Protein AF-K9SNH8-F1 (afdb_monomer_lite)

Secondary structure (DSSP, 8-state):
--HHHHHHHHHHHHHHHHHHHTTT--SEEEEEEEEEES---HHHHHHHHHHTTTTS----------------------------------------PPPHHHHHHHHHHHTTT--S-EEEEEEEEESS-S--STT--SSEETTTTTT---SEEEEE--SS--HHHHHHHHHHHHHT-SEEEEE-SSSGGGTT--SEEEEEEETTEEEE---SSEEETTTTEEEEEEEEEETTEEEEEEEEE-TTSPBPPPHHHHHHHHHHHHHHHHHHHHHHHHHHHHHHHHHHHHHHHH-S--

pLDDT: mean 76.97, std 25.58, range [25.19, 98.69]

Sequence (294 aa):
MSLPEVKNLIPNLLLAILSELWRDRQDWFFGVNMAIDLLTTQEQIEQSNHNDRDDSASLDETPKSEQLFESQPLSLSDDSTNLEQTKQHGNRNEGDRPDPESGRNLIHSANQNLSTAIIANGLLSLGIPRYRSEQGRSRYVITTEHNQVPQFCLEIVTSADTNAYGQKLVQYAALGVRYYAIYNPHFWQASDRQPLEVYKLEAGKYWQQRGEPFWMPELVLGIGREWGTNYGWSREWLYWYDFRGYRYPTATEIAEKERLQTELARSQVFELQQQVQEITDMLAKYKQRFGDLS

Structure (mmCIF, N/CA/C/O backbone):
data_AF-K9SNH8-F1
#
_entry.id   AF-K9SNH8-F1
#
loop_
_atom_site.group_PDB
_atom_site.id
_atom_site.type_symbol
_atom_site.label_atom_id
_atom_site.label_alt_id
_atom_site.label_comp_id
_atom_site.label_asym_id
_atom_site.label_entity_id
_atom_site.label_seq_id
_atom_site.pdbx_PDB_ins_code
_atom_site.Cartn_x
_atom_site.Cartn_y
_atom_site.Cartn_z
_atom_site.occupancy
_atom_site.B_iso_or_equiv
_atom_site.auth_seq_id
_atom_site.auth_comp_id
_atom_site.auth_asym_id
_atom_site.auth_atom_id
_atom_site.pdbx_PDB_model_num
ATOM 1 N N . MET A 1 1 ? 3.815 23.839 -0.416 1.00 47.03 1 MET A N 1
ATOM 2 C CA . MET A 1 1 ? 4.795 22.893 0.160 1.00 47.03 1 MET A CA 1
ATOM 3 C C . MET A 1 1 ? 5.353 22.043 -0.970 1.00 47.03 1 MET A C 1
ATOM 5 O O . MET A 1 1 ? 4.636 21.832 -1.944 1.00 47.03 1 MET A O 1
ATOM 9 N N . SER A 1 2 ? 6.643 21.705 -0.933 1.00 50.44 2 SER A N 1
ATOM 10 C CA . SER A 1 2 ? 7.365 21.259 -2.129 1.00 50.44 2 SER A CA 1
ATOM 11 C C . SER A 1 2 ? 6.948 19.841 -2.552 1.00 50.44 2 SER A C 1
ATOM 13 O O . SER A 1 2 ? 6.790 18.951 -1.720 1.00 50.44 2 SER A O 1
ATOM 15 N N . LEU A 1 3 ? 6.787 19.619 -3.860 1.00 63.31 3 LEU A N 1
ATOM 16 C CA . LEU A 1 3 ? 6.462 18.308 -4.432 1.00 63.31 3 LEU A CA 1
ATOM 17 C C . LEU A 1 3 ? 7.348 17.126 -3.943 1.00 63.31 3 LEU A C 1
ATOM 19 O O . LEU A 1 3 ? 6.824 16.012 -3.884 1.00 63.31 3 LEU A O 1
ATOM 23 N N . PRO A 1 4 ? 8.626 17.318 -3.542 1.00 72.50 4 PRO A N 1
ATOM 24 C CA . PRO A 1 4 ? 9.453 16.284 -2.911 1.00 72.50 4 PRO A CA 1
ATOM 25 C C . PRO A 1 4 ? 8.860 15.571 -1.689 1.00 72.50 4 PRO A C 1
ATOM 27 O O . PRO A 1 4 ? 9.103 14.379 -1.525 1.00 72.50 4 PRO A O 1
ATOM 30 N N . GLU A 1 5 ? 8.075 16.238 -0.840 1.00 82.62 5 GLU A N 1
ATOM 31 C CA . GLU A 1 5 ? 7.557 15.599 0.382 1.00 82.62 5 GLU A CA 1
ATOM 32 C C . GLU A 1 5 ? 6.511 14.528 0.066 1.00 82.62 5 GLU A C 1
ATOM 34 O O . GLU A 1 5 ? 6.543 13.430 0.618 1.00 82.62 5 GLU A O 1
ATOM 39 N N . VAL A 1 6 ? 5.630 14.804 -0.900 1.00 86.00 6 VAL A N 1
ATOM 40 C CA . VAL A 1 6 ? 4.592 13.863 -1.349 1.00 86.00 6 VAL A CA 1
ATOM 41 C C . VAL A 1 6 ? 5.208 12.561 -1.862 1.00 86.00 6 VAL A C 1
ATOM 43 O O . VAL A 1 6 ? 4.662 11.483 -1.625 1.00 86.00 6 VAL A O 1
ATOM 46 N N . LYS A 1 7 ? 6.374 12.673 -2.508 1.00 88.81 7 LYS A N 1
ATOM 47 C CA . LYS A 1 7 ? 7.172 11.559 -3.025 1.00 88.81 7 LYS A CA 1
ATOM 48 C C . LYS A 1 7 ? 7.591 10.554 -1.951 1.00 88.81 7 LYS A C 1
ATOM 50 O O . LYS A 1 7 ? 7.732 9.376 -2.260 1.00 88.81 7 LYS A O 1
ATOM 55 N N . ASN A 1 8 ? 7.738 11.010 -0.707 1.00 91.25 8 ASN A N 1
ATOM 56 C CA . ASN A 1 8 ? 8.084 10.173 0.439 1.00 91.25 8 ASN A CA 1
ATOM 57 C C . ASN A 1 8 ? 6.858 9.813 1.286 1.00 91.25 8 ASN A C 1
ATOM 59 O O . ASN A 1 8 ? 6.761 8.688 1.765 1.00 91.25 8 ASN A O 1
ATOM 63 N N . LEU A 1 9 ? 5.910 10.733 1.476 1.00 94.81 9 LEU A N 1
ATOM 64 C CA . LEU A 1 9 ? 4.765 10.505 2.363 1.00 94.81 9 LEU A CA 1
ATOM 65 C C . LEU A 1 9 ? 3.805 9.437 1.826 1.00 94.81 9 LEU A C 1
ATOM 67 O O . LEU A 1 9 ? 3.313 8.618 2.595 1.00 94.81 9 LEU A O 1
ATOM 71 N N . ILE A 1 10 ? 3.547 9.411 0.516 1.00 96.00 10 ILE A N 1
ATOM 72 C CA . ILE A 1 10 ? 2.592 8.456 -0.066 1.00 96.00 10 ILE A CA 1
ATOM 73 C C . ILE A 1 10 ? 3.091 7.007 0.003 1.00 96.00 10 ILE A C 1
ATOM 75 O O . ILE A 1 10 ? 2.336 6.162 0.481 1.00 96.00 10 ILE A O 1
ATOM 79 N N . PRO A 1 11 ? 4.326 6.670 -0.417 1.00 97.50 11 PRO A N 1
ATOM 80 C CA . PRO A 1 11 ? 4.788 5.290 -0.327 1.00 97.50 11 PRO A CA 1
ATOM 81 C C . PRO A 1 11 ? 4.901 4.818 1.127 1.00 97.50 11 PRO A C 1
ATOM 83 O O . PRO A 1 11 ? 4.600 3.663 1.409 1.00 97.50 11 PRO A O 1
ATOM 86 N N . ASN A 1 12 ? 5.256 5.711 2.061 1.00 97.75 12 ASN A N 1
ATOM 87 C CA . ASN A 1 12 ? 5.265 5.391 3.490 1.00 97.75 12 ASN A CA 1
ATOM 88 C C . ASN A 1 12 ? 3.856 5.149 4.052 1.00 97.75 12 ASN A C 1
ATOM 90 O O . ASN A 1 12 ? 3.682 4.238 4.857 1.00 97.75 12 ASN A O 1
ATOM 94 N N . LEU A 1 13 ? 2.844 5.897 3.602 1.00 98.12 13 LEU A N 1
ATOM 95 C CA . LEU A 1 13 ? 1.449 5.627 3.958 1.00 98.12 13 LEU A CA 1
ATOM 96 C C . LEU A 1 13 ? 1.013 4.239 3.469 1.00 98.12 13 LEU A C 1
ATOM 98 O O . LEU A 1 13 ? 0.449 3.460 4.234 1.00 98.12 13 LEU A O 1
ATOM 102 N N . LEU A 1 14 ? 1.318 3.908 2.211 1.00 98.69 14 LEU A N 1
ATOM 103 C CA . LEU A 1 14 ? 1.013 2.598 1.634 1.00 98.69 14 LEU A CA 1
ATOM 104 C C . LEU A 1 14 ? 1.727 1.463 2.383 1.00 9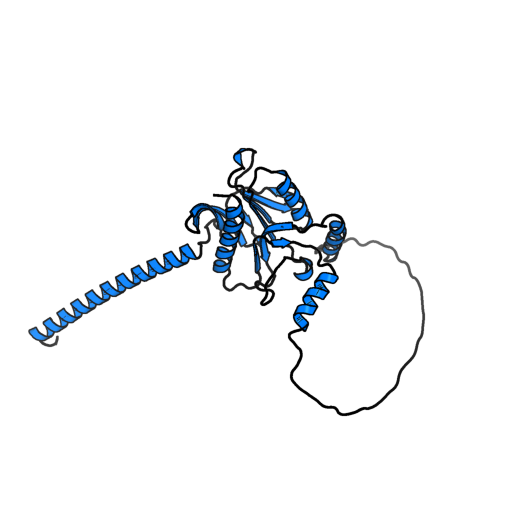8.69 14 LEU A C 1
ATOM 106 O O . LEU A 1 14 ? 1.101 0.441 2.663 1.00 98.69 14 LEU A O 1
ATOM 110 N N . LEU A 1 15 ? 3.001 1.645 2.748 1.00 98.50 15 LEU A N 1
ATOM 111 C CA . LEU A 1 15 ? 3.755 0.704 3.583 1.00 98.50 15 LEU A CA 1
ATOM 112 C C . LEU A 1 15 ? 3.115 0.527 4.968 1.00 98.50 15 LEU A C 1
ATOM 114 O O . LEU A 1 15 ? 3.018 -0.601 5.454 1.00 98.50 15 LEU A O 1
ATOM 118 N N . ALA A 1 16 ? 2.681 1.615 5.605 1.00 98.25 16 ALA A N 1
ATOM 119 C CA . ALA A 1 16 ? 2.046 1.566 6.919 1.00 98.25 16 ALA A CA 1
ATOM 120 C C . ALA A 1 16 ? 0.726 0.781 6.873 1.00 98.25 16 ALA A C 1
ATOM 122 O O . ALA A 1 16 ? 0.504 -0.089 7.710 1.00 98.25 16 ALA A O 1
ATOM 123 N N . ILE A 1 17 ? -0.107 1.012 5.852 1.00 98.56 17 ILE A N 1
ATOM 124 C CA . ILE A 1 17 ? -1.358 0.264 5.655 1.00 98.56 17 ILE A CA 1
ATOM 125 C C . ILE A 1 17 ? -1.076 -1.232 5.454 1.00 98.56 17 ILE A C 1
ATOM 127 O O . ILE A 1 17 ? -1.733 -2.059 6.082 1.00 98.56 17 ILE A O 1
ATOM 131 N N . LEU A 1 18 ? -0.083 -1.602 4.633 1.00 98.44 18 LEU A N 1
ATOM 132 C CA . LEU A 1 18 ? 0.298 -3.015 4.476 1.00 98.44 18 LEU A CA 1
ATOM 133 C C . LEU A 1 18 ? 0.849 -3.609 5.768 1.00 98.44 18 LEU A C 1
ATOM 135 O O . LEU A 1 18 ? 0.571 -4.761 6.071 1.00 98.44 18 LEU A O 1
ATOM 139 N N . SER A 1 19 ? 1.606 -2.837 6.546 1.00 97.69 19 SER A N 1
ATOM 140 C CA . SER A 1 19 ? 2.163 -3.309 7.816 1.00 97.69 19 SER A CA 1
ATOM 141 C C . SER A 1 19 ? 1.079 -3.657 8.834 1.00 97.69 19 SER A C 1
ATOM 143 O O . SER A 1 19 ? 1.283 -4.583 9.617 1.00 97.69 19 SER A O 1
ATOM 145 N N . GLU A 1 20 ? -0.064 -2.966 8.790 1.00 97.06 20 GLU A N 1
ATOM 146 C CA . GLU A 1 20 ? -1.250 -3.309 9.578 1.00 97.06 20 GLU A CA 1
ATOM 147 C C . GLU A 1 20 ? -2.031 -4.479 8.973 1.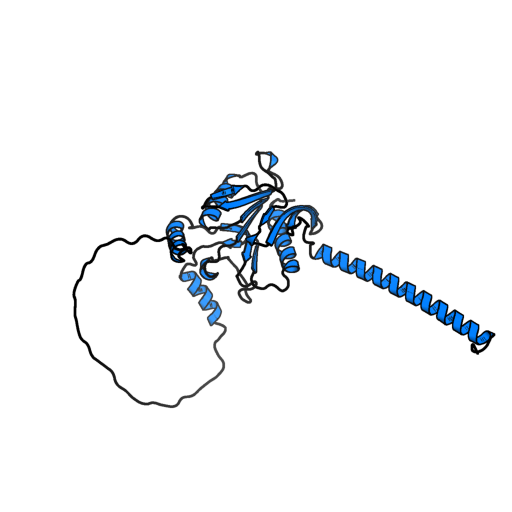00 97.06 20 GLU A C 1
ATOM 149 O O . GLU A 1 20 ? -2.340 -5.444 9.670 1.00 97.06 20 GLU A O 1
ATOM 154 N N . LEU A 1 21 ? -2.316 -4.432 7.668 1.00 97.31 21 LEU A N 1
ATOM 155 C CA . LEU A 1 21 ? -3.090 -5.463 6.969 1.00 97.31 21 LEU A CA 1
ATOM 156 C C . LEU A 1 21 ? -2.411 -6.841 7.009 1.00 97.31 21 LEU A C 1
ATOM 158 O O . LEU A 1 21 ? -3.068 -7.872 7.129 1.00 97.31 21 LEU A O 1
ATOM 162 N N . TRP A 1 22 ? -1.089 -6.857 6.884 1.00 97.44 22 TRP A N 1
ATOM 163 C CA . TRP A 1 22 ? -0.243 -8.043 6.791 1.00 97.44 22 TRP A CA 1
ATOM 164 C C . TRP A 1 22 ? 0.691 -8.159 7.996 1.00 97.44 22 TRP A C 1
ATOM 166 O O . TRP A 1 22 ? 1.834 -8.606 7.867 1.00 97.44 22 TRP A O 1
ATOM 176 N N . ARG A 1 23 ? 0.203 -7.765 9.179 1.00 95.81 23 ARG A N 1
ATOM 177 C CA . ARG A 1 23 ? 0.964 -7.764 10.435 1.00 95.81 23 ARG A CA 1
ATOM 178 C C . ARG A 1 23 ? 1.677 -9.093 10.697 1.00 95.81 23 ARG A C 1
ATOM 180 O O . ARG A 1 23 ? 2.875 -9.087 10.974 1.00 95.81 23 ARG A O 1
ATOM 187 N N . ASP A 1 24 ? 0.963 -10.202 10.513 1.00 96.81 24 ASP A N 1
ATOM 188 C CA . ASP A 1 24 ? 1.457 -11.559 10.790 1.00 96.81 24 ASP A CA 1
ATOM 189 C C . ASP A 1 24 ? 2.150 -12.217 9.584 1.00 96.81 24 ASP A C 1
ATOM 191 O O . ASP A 1 24 ? 2.744 -13.290 9.697 1.00 96.81 24 ASP A O 1
ATOM 195 N N . ARG A 1 25 ? 2.104 -11.575 8.413 1.00 97.19 25 ARG A N 1
ATOM 196 C CA . ARG A 1 25 ? 2.674 -12.098 7.172 1.00 97.19 25 ARG A CA 1
ATOM 197 C C . ARG A 1 25 ? 4.163 -11.752 7.082 1.00 97.19 25 ARG A C 1
ATOM 199 O O . ARG A 1 25 ? 4.546 -10.596 7.277 1.00 97.19 25 ARG A O 1
ATOM 206 N N . GLN A 1 26 ? 4.992 -12.735 6.727 1.00 96.62 26 GLN A N 1
ATOM 207 C CA . GLN A 1 26 ? 6.456 -12.586 6.639 1.00 96.62 26 GLN A CA 1
ATOM 208 C C . GLN A 1 26 ? 7.025 -12.777 5.225 1.00 96.62 26 GLN A C 1
ATOM 210 O O . GLN A 1 26 ? 8.215 -12.564 5.021 1.00 96.62 26 GLN A O 1
ATOM 215 N N . ASP A 1 27 ? 6.201 -13.148 4.247 1.00 97.12 27 ASP A N 1
ATOM 216 C CA . ASP A 1 27 ? 6.577 -13.416 2.852 1.00 97.12 27 ASP A CA 1
ATOM 217 C C . ASP A 1 27 ? 6.265 -12.229 1.919 1.00 97.12 27 ASP A C 1
ATOM 219 O O . ASP A 1 27 ? 5.724 -12.392 0.824 1.00 97.12 27 ASP A O 1
ATOM 223 N N . TRP A 1 28 ? 6.559 -11.005 2.352 1.00 97.88 28 TRP A N 1
ATOM 224 C CA . TRP A 1 28 ? 6.390 -9.811 1.526 1.00 97.88 28 TRP A CA 1
ATOM 225 C C . TRP A 1 28 ? 7.370 -8.714 1.918 1.00 97.88 28 TRP A C 1
ATOM 227 O O . TRP A 1 28 ? 7.723 -8.580 3.081 1.00 97.88 28 TRP A O 1
ATOM 237 N N . PHE A 1 29 ? 7.739 -7.861 0.971 1.00 98.06 29 PHE A N 1
ATOM 238 C CA . PHE A 1 29 ? 8.573 -6.692 1.211 1.00 98.06 29 PHE A CA 1
ATOM 239 C C . PHE A 1 29 ? 8.040 -5.489 0.441 1.00 98.06 29 PHE A C 1
ATOM 241 O O . PHE A 1 29 ? 7.732 -5.600 -0.746 1.00 98.06 29 PHE A O 1
ATOM 248 N N . PHE A 1 30 ? 7.985 -4.329 1.098 1.00 98.38 30 PHE A N 1
ATOM 249 C CA . PHE A 1 30 ? 7.680 -3.063 0.444 1.00 98.38 30 PHE A CA 1
ATOM 250 C C . PHE A 1 30 ? 8.827 -2.069 0.643 1.00 98.38 30 PHE A C 1
ATOM 252 O O . PHE A 1 30 ? 9.130 -1.676 1.769 1.00 98.38 30 PHE A O 1
ATOM 259 N N . GLY A 1 31 ? 9.470 -1.673 -0.454 1.00 97.25 31 GLY A N 1
ATOM 260 C CA . GLY A 1 31 ? 10.575 -0.715 -0.456 1.00 97.25 31 GLY A CA 1
ATOM 261 C C . GLY A 1 31 ? 10.089 0.698 -0.768 1.00 97.25 31 GLY A C 1
ATOM 262 O O . GLY A 1 31 ? 9.269 0.887 -1.664 1.00 97.25 31 GLY A O 1
ATOM 263 N N . VAL A 1 32 ? 10.618 1.694 -0.057 1.00 96.88 32 VAL A N 1
ATOM 264 C CA . VAL A 1 32 ? 10.340 3.122 -0.285 1.00 96.88 32 VAL A CA 1
ATOM 265 C C . VAL A 1 32 ? 11.612 3.808 -0.765 1.00 96.88 32 VAL A C 1
ATOM 267 O O . VAL A 1 32 ? 12.655 3.656 -0.136 1.00 96.88 32 VAL A O 1
ATOM 270 N N . ASN A 1 33 ? 11.523 4.571 -1.860 1.00 94.12 33 ASN A N 1
ATOM 271 C CA . ASN A 1 33 ? 12.664 5.258 -2.482 1.00 94.12 33 ASN A CA 1
ATOM 272 C C . ASN A 1 33 ? 13.883 4.330 -2.675 1.00 94.12 33 ASN A C 1
ATOM 274 O O . ASN A 1 33 ? 14.999 4.640 -2.258 1.00 94.12 33 ASN A O 1
ATOM 278 N N . MET A 1 34 ? 13.645 3.157 -3.262 1.00 94.12 34 MET A N 1
ATOM 279 C CA . MET A 1 34 ? 14.612 2.062 -3.298 1.00 94.12 34 MET A CA 1
ATOM 280 C C . MET A 1 34 ? 15.115 1.803 -4.713 1.00 94.12 34 MET A C 1
ATOM 282 O O . MET A 1 34 ? 14.338 1.768 -5.667 1.00 94.12 34 MET A O 1
ATOM 286 N N . ALA A 1 35 ? 16.426 1.604 -4.831 1.00 93.44 35 ALA A N 1
ATOM 287 C CA . ALA A 1 35 ? 17.062 1.190 -6.070 1.00 93.44 35 ALA A CA 1
ATOM 288 C C . ALA A 1 35 ? 16.785 -0.291 -6.368 1.00 93.44 35 ALA A C 1
ATOM 290 O O . ALA A 1 35 ? 16.904 -1.129 -5.474 1.00 93.44 35 ALA A O 1
ATOM 291 N N . ILE A 1 36 ? 16.446 -0.589 -7.621 1.00 93.44 36 ILE A N 1
ATOM 292 C CA . ILE A 1 36 ? 16.284 -1.933 -8.174 1.00 93.44 36 ILE A CA 1
ATOM 293 C C . ILE A 1 36 ? 17.447 -2.195 -9.130 1.00 93.44 36 ILE A C 1
ATOM 295 O O . ILE A 1 36 ? 17.634 -1.445 -10.092 1.00 93.44 36 ILE A O 1
ATOM 299 N N . ASP A 1 37 ? 18.193 -3.267 -8.867 1.00 90.31 37 ASP A N 1
ATOM 300 C CA . ASP A 1 37 ? 19.368 -3.681 -9.637 1.00 90.31 37 ASP A CA 1
ATOM 301 C C . ASP A 1 37 ? 19.237 -5.132 -10.121 1.00 90.31 37 ASP A C 1
ATOM 303 O O . ASP A 1 37 ? 18.681 -5.990 -9.431 1.00 90.31 37 ASP A O 1
ATOM 307 N N . LEU A 1 38 ? 19.790 -5.417 -11.304 1.00 75.88 38 LEU A N 1
ATOM 308 C CA . LEU A 1 38 ? 19.891 -6.778 -11.851 1.00 75.88 38 LEU A CA 1
ATOM 309 C C . LEU A 1 38 ? 21.148 -7.520 -11.388 1.00 75.88 38 LEU A C 1
ATOM 311 O O . LEU A 1 38 ? 21.146 -8.745 -11.348 1.00 75.88 38 LEU A O 1
ATOM 315 N N . LEU A 1 39 ? 22.221 -6.802 -11.055 1.00 65.88 39 LEU A N 1
ATOM 316 C CA . LEU A 1 39 ? 23.511 -7.382 -10.698 1.00 65.88 39 LEU A CA 1
ATOM 317 C C . LEU A 1 39 ? 24.089 -6.656 -9.487 1.00 65.88 39 LEU A C 1
ATOM 319 O O . LEU A 1 39 ? 24.122 -5.429 -9.450 1.00 65.88 39 LEU A O 1
ATOM 323 N N . THR A 1 40 ? 24.613 -7.420 -8.538 1.00 51.75 40 THR A N 1
ATOM 324 C CA . THR A 1 40 ? 25.729 -6.976 -7.706 1.00 51.75 40 THR A CA 1
ATOM 325 C C . THR A 1 40 ? 27.010 -7.275 -8.477 1.00 51.75 40 THR A C 1
ATOM 327 O O . THR A 1 40 ? 27.211 -8.405 -8.928 1.00 51.75 40 THR A O 1
ATOM 330 N N . THR A 1 41 ? 27.892 -6.292 -8.649 1.00 53.19 41 THR A N 1
ATOM 331 C CA . THR A 1 41 ? 29.257 -6.577 -9.112 1.00 53.19 41 THR A CA 1
ATOM 332 C C . THR A 1 41 ? 29.901 -7.548 -8.116 1.00 53.19 41 THR A C 1
ATOM 334 O O . THR A 1 41 ? 29.655 -7.434 -6.915 1.00 53.19 41 THR A O 1
ATOM 337 N N . GLN A 1 42 ? 30.723 -8.495 -8.577 1.00 48.72 42 GLN A N 1
ATOM 338 C CA . GLN A 1 42 ? 31.407 -9.463 -7.702 1.00 48.72 42 GLN A CA 1
ATOM 339 C C . GLN A 1 42 ? 32.156 -8.770 -6.540 1.00 48.72 42 GLN A C 1
ATOM 341 O O . GLN A 1 42 ? 32.097 -9.233 -5.405 1.00 48.72 42 GLN A O 1
ATOM 346 N N . GLU A 1 43 ? 32.716 -7.582 -6.792 1.00 49.66 43 GLU A N 1
ATOM 347 C CA . GLU A 1 43 ? 33.362 -6.713 -5.794 1.00 49.66 43 GLU A CA 1
ATOM 348 C C . GLU A 1 43 ? 32.425 -6.256 -4.655 1.00 49.66 43 GLU A C 1
ATOM 350 O O . GLU A 1 43 ? 32.858 -6.094 -3.517 1.00 49.66 43 GLU A O 1
ATOM 355 N N . GLN A 1 44 ? 31.128 -6.072 -4.922 1.00 51.97 44 GLN A N 1
ATOM 356 C CA . GLN A 1 44 ? 30.143 -5.658 -3.911 1.00 51.97 44 GLN A CA 1
ATOM 357 C C . GLN A 1 44 ? 29.673 -6.831 -3.041 1.00 51.97 44 GLN A C 1
ATOM 359 O O . GLN A 1 44 ? 29.323 -6.634 -1.879 1.00 51.97 44 GLN A O 1
ATOM 364 N N . ILE A 1 45 ? 29.694 -8.053 -3.585 1.00 52.59 45 ILE A N 1
ATOM 365 C CA . ILE A 1 45 ? 29.415 -9.288 -2.835 1.00 52.59 45 ILE A CA 1
ATOM 366 C C . ILE A 1 45 ? 30.568 -9.577 -1.864 1.00 52.59 45 ILE A C 1
ATOM 368 O O . ILE A 1 45 ? 30.337 -9.965 -0.721 1.00 52.59 45 ILE A O 1
ATOM 372 N N . GLU A 1 46 ? 31.813 -9.349 -2.286 1.00 46.19 46 GLU A N 1
ATOM 373 C CA . GLU A 1 46 ? 32.996 -9.530 -1.436 1.00 46.19 46 GLU A CA 1
ATOM 374 C C . GLU A 1 46 ? 33.070 -8.490 -0.308 1.00 46.19 46 GLU A C 1
ATOM 376 O O . GLU A 1 46 ? 33.390 -8.848 0.824 1.00 46.19 46 GLU A O 1
ATOM 381 N N . GLN A 1 47 ? 32.678 -7.237 -0.565 1.00 48.50 47 GLN A N 1
ATOM 382 C CA . GLN A 1 47 ? 32.618 -6.191 0.465 1.00 48.50 47 GLN A CA 1
ATOM 383 C C . GLN A 1 47 ? 31.486 -6.401 1.483 1.00 48.50 47 GLN A C 1
ATOM 385 O O . GLN A 1 47 ? 31.680 -6.108 2.661 1.00 48.50 47 GLN A O 1
ATOM 390 N N . SER A 1 48 ? 30.326 -6.943 1.079 1.00 48.50 48 SER A N 1
ATOM 391 C CA . SER A 1 48 ? 29.265 -7.264 2.049 1.00 48.50 48 SER A CA 1
ATOM 392 C C . SER A 1 48 ? 29.626 -8.480 2.906 1.00 48.50 48 SER A C 1
ATOM 394 O O . SER A 1 48 ? 29.373 -8.472 4.102 1.00 48.50 48 SER A O 1
ATOM 396 N N . ASN A 1 49 ? 30.277 -9.493 2.324 1.00 48.41 49 ASN A N 1
ATOM 397 C CA . ASN A 1 49 ? 30.708 -10.689 3.053 1.00 48.41 49 ASN A CA 1
ATOM 398 C C . ASN A 1 49 ? 31.924 -10.454 3.970 1.00 48.41 49 ASN A C 1
ATOM 400 O O . ASN A 1 49 ? 32.191 -11.289 4.834 1.00 48.41 49 ASN A O 1
ATOM 404 N N . HIS A 1 50 ? 32.690 -9.373 3.777 1.00 44.66 50 HIS A N 1
ATOM 405 C CA . HIS A 1 50 ? 33.796 -9.013 4.670 1.00 44.66 50 HIS A CA 1
ATOM 406 C C . HIS A 1 50 ? 33.287 -8.344 5.956 1.00 44.66 50 HIS A C 1
ATOM 408 O O . HIS A 1 50 ? 33.731 -8.712 7.038 1.00 44.66 50 HIS A O 1
ATOM 414 N N . ASN A 1 51 ? 32.273 -7.476 5.853 1.00 46.81 51 ASN A N 1
ATOM 415 C CA . ASN A 1 51 ? 31.651 -6.833 7.017 1.00 46.81 51 ASN A CA 1
ATOM 416 C C . ASN A 1 51 ? 30.912 -7.816 7.942 1.00 46.81 51 ASN A C 1
ATOM 418 O O . ASN A 1 51 ? 30.809 -7.552 9.131 1.00 46.81 51 ASN A O 1
ATOM 422 N N . ASP A 1 52 ? 30.442 -8.955 7.422 1.00 44.59 52 ASP A N 1
ATOM 423 C CA . ASP A 1 52 ? 29.793 -10.006 8.224 1.00 44.59 52 ASP A CA 1
ATOM 424 C C . ASP A 1 52 ? 30.797 -10.987 8.874 1.00 44.59 52 ASP A C 1
ATOM 426 O O . ASP A 1 52 ? 30.402 -11.837 9.671 1.00 44.59 52 ASP A O 1
ATOM 430 N N . ARG A 1 53 ? 32.094 -10.917 8.528 1.00 43.53 53 ARG A N 1
ATOM 431 C CA . ARG A 1 53 ? 33.136 -11.827 9.048 1.00 43.53 53 ARG A CA 1
ATOM 432 C C . ARG A 1 53 ? 33.992 -11.232 10.164 1.00 43.53 53 ARG A C 1
ATOM 434 O O . ARG A 1 53 ? 34.601 -12.006 10.901 1.00 43.53 53 ARG A O 1
ATOM 441 N N . ASP A 1 54 ? 34.017 -9.911 10.313 1.00 39.59 54 ASP A N 1
ATOM 442 C CA . ASP A 1 54 ? 34.856 -9.246 11.319 1.00 39.59 54 ASP A CA 1
ATOM 443 C C . ASP A 1 54 ? 34.256 -9.251 12.741 1.00 39.59 54 ASP A C 1
ATOM 445 O O . ASP A 1 54 ? 34.983 -9.006 13.700 1.00 39.59 54 ASP A O 1
ATOM 449 N N . ASP A 1 55 ? 32.987 -9.646 12.913 1.00 43.69 55 ASP A N 1
ATOM 450 C CA . ASP A 1 55 ? 32.341 -9.750 14.236 1.00 43.69 55 ASP A CA 1
ATOM 451 C C . ASP A 1 55 ? 32.385 -11.168 14.851 1.00 43.69 55 ASP A C 1
ATOM 453 O O . ASP A 1 55 ? 31.879 -11.389 15.954 1.00 43.69 55 ASP A O 1
ATOM 457 N N . SER A 1 56 ? 33.012 -12.152 14.187 1.00 43.94 56 SER A N 1
ATOM 458 C CA . SER A 1 56 ? 33.049 -13.549 14.660 1.00 43.94 56 SER A CA 1
ATOM 459 C C . SER A 1 56 ? 34.454 -14.161 14.771 1.00 43.94 56 SER A C 1
ATOM 461 O O . SER A 1 56 ? 34.681 -15.300 14.356 1.00 43.94 56 SER A O 1
ATOM 463 N N . ALA A 1 57 ? 35.399 -13.436 15.365 1.00 34.25 57 ALA A N 1
ATOM 464 C CA . ALA A 1 57 ? 36.634 -13.986 15.935 1.00 34.25 57 ALA A CA 1
ATOM 465 C C . ALA A 1 57 ? 37.036 -13.105 17.137 1.00 34.25 57 ALA A C 1
ATOM 467 O O . ALA A 1 57 ? 37.103 -11.895 17.002 1.00 34.25 57 ALA A O 1
ATOM 468 N N . SER A 1 58 ? 37.319 -13.568 18.352 1.00 34.25 58 SER A N 1
ATOM 469 C CA . SER A 1 58 ? 37.591 -14.904 18.874 1.00 34.25 58 SER A CA 1
ATOM 470 C C . SER A 1 58 ? 37.685 -14.815 20.408 1.00 34.25 58 SER A C 1
ATOM 472 O O . SER A 1 58 ? 38.408 -13.961 20.919 1.00 34.25 58 SER A O 1
ATOM 474 N N . LEU A 1 59 ? 37.050 -15.741 21.125 1.00 30.59 59 LEU A N 1
ATOM 475 C CA . LEU A 1 59 ? 37.497 -16.259 22.423 1.00 30.59 59 LEU A CA 1
ATOM 476 C C . LEU A 1 59 ? 37.292 -17.776 22.345 1.00 30.59 59 LEU A C 1
ATOM 478 O O . LEU A 1 59 ? 36.151 -18.226 22.311 1.00 30.59 59 LEU A O 1
ATOM 482 N N . ASP A 1 60 ? 38.364 -18.547 22.171 1.00 29.81 60 ASP A N 1
ATOM 483 C CA . ASP A 1 60 ? 38.906 -19.434 23.214 1.00 29.81 60 ASP A CA 1
ATOM 484 C C . ASP A 1 60 ? 39.906 -20.456 22.629 1.00 29.81 60 ASP A C 1
ATOM 486 O O . ASP A 1 60 ? 39.806 -20.901 21.482 1.00 29.81 60 ASP A O 1
ATOM 490 N N . GLU A 1 61 ? 40.914 -20.781 23.432 1.00 32.84 61 GLU A N 1
ATOM 491 C CA . GLU A 1 61 ? 42.138 -21.501 23.088 1.00 32.84 61 GLU A CA 1
ATOM 492 C C . GLU A 1 61 ? 42.046 -23.035 23.283 1.00 32.84 61 GLU A C 1
ATOM 494 O O . GLU A 1 61 ? 41.838 -23.509 24.390 1.00 32.84 61 GLU A O 1
ATOM 499 N N . THR A 1 62 ? 42.458 -23.799 22.250 1.00 25.41 62 THR A N 1
ATOM 500 C CA . THR A 1 62 ? 43.322 -25.026 22.297 1.00 25.41 62 THR A CA 1
ATOM 501 C C . THR A 1 62 ? 42.844 -26.343 22.982 1.00 25.41 62 THR A C 1
ATOM 503 O O . THR A 1 62 ? 41.881 -26.329 23.736 1.00 25.41 62 THR A O 1
ATOM 506 N N . PRO A 1 63 ? 43.549 -27.509 22.845 1.00 39.97 63 PRO A N 1
ATOM 507 C CA . PRO A 1 63 ? 44.445 -28.016 21.777 1.00 39.97 63 PRO A CA 1
ATOM 508 C C . PRO A 1 63 ? 44.224 -29.499 21.321 1.00 39.97 63 PRO A C 1
ATOM 510 O O . PRO A 1 63 ? 43.690 -30.339 22.033 1.00 39.97 63 PRO A O 1
ATOM 513 N N . LYS A 1 64 ? 44.779 -29.796 20.128 1.00 29.02 64 LYS A N 1
ATOM 514 C CA . LYS A 1 64 ? 45.448 -31.020 19.591 1.00 29.02 64 LYS A CA 1
ATOM 515 C C . LYS A 1 64 ? 45.187 -32.431 20.176 1.00 29.02 64 LYS A C 1
ATOM 517 O O . LYS A 1 64 ? 45.514 -32.709 21.322 1.00 29.02 64 LYS A O 1
ATOM 522 N N . SER A 1 65 ? 44.927 -33.386 19.269 1.00 29.48 65 SER A N 1
ATOM 523 C CA . SER A 1 65 ? 45.592 -34.710 19.234 1.00 29.48 65 SER A CA 1
ATOM 524 C C . SER A 1 65 ? 45.589 -35.324 17.815 1.00 29.48 65 SER A C 1
ATOM 526 O O . SER A 1 65 ? 44.916 -34.830 16.915 1.00 29.48 65 SER A O 1
ATOM 528 N N . GLU A 1 66 ? 46.467 -36.306 17.621 1.00 31.27 66 GLU A N 1
ATOM 529 C CA . GLU A 1 66 ? 47.216 -36.692 16.416 1.00 31.27 66 GLU A CA 1
ATOM 530 C C . GLU A 1 66 ? 46.586 -37.746 15.474 1.00 31.27 66 GLU A C 1
ATOM 532 O O . GLU A 1 66 ? 45.875 -38.638 15.913 1.00 31.27 66 GLU A O 1
ATOM 537 N N . GLN A 1 67 ? 46.981 -37.634 14.191 1.00 29.30 67 GLN A N 1
ATOM 538 C CA . GLN A 1 67 ? 47.426 -38.652 13.206 1.00 29.30 67 GLN A CA 1
ATOM 539 C C . GLN A 1 67 ? 46.678 -39.998 13.014 1.00 29.30 67 GLN A C 1
ATOM 541 O O . GLN A 1 67 ? 46.507 -40.757 13.955 1.00 29.30 67 GLN A O 1
ATOM 546 N N . LEU A 1 68 ? 46.442 -40.395 11.745 1.00 25.50 68 LEU A N 1
ATOM 547 C CA . LEU A 1 68 ? 47.208 -41.452 11.031 1.00 25.50 68 LEU A CA 1
ATOM 548 C C . LEU A 1 68 ? 46.643 -41.766 9.604 1.00 25.50 68 LEU A C 1
ATOM 550 O O . LEU A 1 68 ? 45.450 -41.981 9.436 1.00 25.50 68 LEU A O 1
ATOM 554 N N . PHE A 1 69 ? 47.575 -41.878 8.640 1.00 27.44 69 PHE A N 1
ATOM 555 C CA . PHE A 1 69 ? 47.641 -42.701 7.401 1.00 27.44 69 PHE A CA 1
ATOM 556 C C . PHE A 1 69 ? 46.829 -42.416 6.106 1.00 27.44 69 PHE A C 1
ATOM 558 O O . PHE A 1 69 ? 45.667 -42.772 5.964 1.00 27.44 69 PHE A O 1
ATOM 565 N N . GLU A 1 70 ? 47.550 -41.832 5.132 1.00 25.19 70 GLU A N 1
ATOM 566 C CA . GLU A 1 70 ? 48.143 -42.453 3.914 1.00 25.19 70 GLU A CA 1
ATOM 567 C C . GLU A 1 70 ? 47.303 -43.022 2.729 1.00 25.19 70 GLU A C 1
ATOM 569 O O . GLU A 1 70 ? 46.458 -43.900 2.866 1.00 25.19 70 GLU A O 1
ATOM 574 N N . SER A 1 71 ? 47.754 -42.618 1.521 1.00 27.91 71 SER A N 1
ATOM 575 C CA . SER A 1 71 ? 47.806 -43.314 0.202 1.00 27.91 71 SER A CA 1
ATOM 576 C C . SER A 1 71 ? 46.592 -43.395 -0.767 1.00 27.91 71 SER A C 1
ATOM 578 O O . SER A 1 71 ? 45.772 -44.300 -0.719 1.00 27.91 71 SER A O 1
ATOM 580 N N . GLN A 1 72 ? 46.549 -42.429 -1.705 1.00 26.66 72 GLN A N 1
ATOM 581 C CA . GLN A 1 72 ? 46.606 -42.499 -3.200 1.00 26.66 72 GLN A CA 1
ATOM 582 C C . GLN A 1 72 ? 46.650 -43.883 -3.955 1.00 26.66 72 GLN A C 1
ATOM 584 O O . GLN A 1 72 ? 47.098 -44.855 -3.362 1.00 26.66 72 GLN A O 1
ATOM 589 N N . PRO A 1 73 ? 46.488 -43.966 -5.315 1.00 49.41 73 PRO A N 1
ATOM 590 C CA . PRO A 1 73 ? 45.330 -43.676 -6.199 1.00 49.41 73 PRO A CA 1
ATOM 591 C C . PRO A 1 73 ? 45.211 -44.708 -7.393 1.00 49.41 73 PRO A C 1
ATOM 593 O O . PRO A 1 73 ? 45.787 -45.786 -7.330 1.00 49.41 73 PRO A O 1
ATOM 596 N N . LEU A 1 74 ? 44.564 -44.316 -8.517 1.00 25.19 74 LEU A N 1
ATOM 597 C CA . LEU A 1 74 ? 44.651 -44.843 -9.916 1.00 25.19 74 LEU A CA 1
ATOM 598 C C . LEU A 1 74 ? 43.847 -46.107 -10.319 1.00 25.19 74 LEU A C 1
ATOM 600 O O . LEU A 1 74 ? 44.150 -47.215 -9.900 1.00 25.19 74 LEU A O 1
ATOM 604 N N . SER A 1 75 ? 42.955 -46.008 -11.320 1.00 26.23 75 SER A N 1
ATOM 605 C CA . SER A 1 75 ? 43.276 -46.133 -12.766 1.00 26.23 75 SER A CA 1
ATOM 606 C C . SER A 1 75 ? 42.028 -46.324 -13.666 1.00 26.23 75 SER A C 1
ATOM 608 O O . SER A 1 75 ? 41.178 -47.161 -13.401 1.00 26.23 75 SER A O 1
ATOM 610 N N . LEU A 1 76 ? 41.941 -45.449 -14.680 1.00 25.44 76 LEU A N 1
ATOM 611 C CA . LEU A 1 76 ? 41.828 -45.663 -16.141 1.00 25.44 76 LEU A CA 1
ATOM 612 C C . LEU A 1 76 ? 40.912 -46.720 -16.801 1.00 25.44 76 LEU A C 1
ATOM 614 O O . LEU A 1 76 ? 40.811 -47.862 -16.369 1.00 25.44 76 LEU A O 1
ATOM 618 N N . SER A 1 77 ? 40.499 -46.306 -18.017 1.00 26.92 77 SER A N 1
ATOM 619 C CA . SER A 1 77 ? 40.185 -47.071 -19.246 1.00 26.92 77 SER A CA 1
ATOM 620 C C . SER A 1 77 ? 38.870 -47.872 -19.263 1.00 26.92 77 SER A C 1
ATOM 622 O O . SER A 1 77 ? 38.512 -48.486 -18.271 1.00 26.92 77 SER A O 1
ATOM 624 N N . ASP A 1 78 ? 38.076 -47.939 -20.336 1.00 30.20 78 ASP A N 1
ATOM 625 C CA . ASP A 1 78 ? 38.284 -47.560 -21.740 1.00 30.20 78 ASP A CA 1
ATOM 626 C C . ASP A 1 78 ? 36.945 -47.390 -22.487 1.00 30.20 78 ASP A C 1
ATOM 628 O O . ASP A 1 78 ? 35.920 -47.944 -22.090 1.00 30.20 78 ASP A O 1
ATOM 632 N N . ASP A 1 79 ? 37.012 -46.616 -23.575 1.00 26.38 79 ASP A N 1
ATOM 633 C CA . ASP A 1 79 ? 36.359 -46.785 -24.882 1.00 26.38 79 ASP A CA 1
ATOM 634 C C . ASP A 1 79 ? 35.154 -47.733 -25.020 1.00 26.38 79 ASP A C 1
ATOM 636 O O . ASP A 1 79 ? 35.244 -48.943 -24.827 1.00 26.38 79 ASP A O 1
ATOM 640 N N . SER A 1 80 ? 34.077 -47.241 -25.642 1.00 29.02 80 SER A N 1
ATOM 641 C CA . SER A 1 80 ? 33.912 -47.445 -27.093 1.00 29.02 80 SER A CA 1
ATOM 642 C C . SER A 1 80 ? 32.661 -46.767 -27.665 1.00 29.02 80 SER A C 1
ATOM 644 O O . SER A 1 80 ? 31.564 -46.757 -27.113 1.00 29.02 80 SER A O 1
ATOM 646 N N . THR A 1 81 ? 32.895 -46.180 -28.829 1.00 27.38 81 THR A N 1
ATOM 647 C CA . THR A 1 81 ? 31.976 -45.643 -29.827 1.00 27.38 81 THR A CA 1
ATOM 648 C C . THR A 1 81 ? 31.119 -46.746 -30.465 1.00 27.38 81 THR A C 1
ATOM 650 O O . THR A 1 81 ? 31.641 -47.814 -30.764 1.00 27.38 81 THR A O 1
ATOM 653 N N . ASN A 1 82 ? 29.840 -46.491 -30.780 1.00 27.94 82 ASN A N 1
ATOM 654 C CA . ASN A 1 82 ? 29.404 -46.233 -32.163 1.00 27.94 82 ASN A CA 1
ATOM 655 C C . ASN A 1 82 ? 27.894 -45.964 -32.327 1.00 27.94 82 ASN A C 1
ATOM 657 O O . ASN A 1 82 ? 27.057 -46.417 -31.556 1.00 27.94 82 ASN A O 1
ATOM 661 N N . LEU A 1 83 ? 27.633 -45.224 -33.407 1.00 28.88 83 LEU A N 1
ATOM 662 C CA . LEU A 1 83 ? 26.390 -44.909 -34.116 1.00 28.88 83 LEU A CA 1
ATOM 663 C C . LEU A 1 83 ? 25.262 -45.952 -34.062 1.00 28.88 83 LEU A C 1
ATOM 665 O O . LEU A 1 83 ? 25.493 -47.112 -34.378 1.00 28.88 83 LEU A O 1
ATOM 669 N N . GLU A 1 84 ? 24.019 -45.458 -33.995 1.00 29.14 84 GLU A N 1
ATOM 670 C CA . GLU A 1 84 ? 22.992 -45.840 -34.974 1.00 29.14 84 GLU A CA 1
ATOM 671 C C . GLU A 1 84 ? 21.924 -44.746 -35.156 1.00 29.14 84 GLU A C 1
ATOM 673 O O . GLU A 1 84 ? 21.453 -44.113 -34.213 1.00 29.14 84 GLU A O 1
ATOM 678 N N . GLN A 1 85 ? 21.589 -44.489 -36.421 1.00 29.59 85 GLN A N 1
ATOM 679 C CA . GLN A 1 85 ? 20.537 -43.582 -36.869 1.00 29.59 85 GLN A CA 1
ATOM 680 C C . GLN A 1 85 ? 19.189 -44.310 -36.876 1.00 29.59 85 GLN A C 1
ATOM 682 O O . GLN A 1 85 ? 19.102 -45.430 -37.372 1.00 29.59 85 GLN A O 1
ATOM 687 N N . THR A 1 86 ? 18.096 -43.634 -36.514 1.00 29.84 86 THR A N 1
ATOM 688 C CA . THR A 1 86 ? 16.789 -43.920 -37.132 1.00 29.84 86 THR A CA 1
ATOM 689 C C . THR A 1 86 ? 15.864 -42.704 -37.090 1.00 29.84 86 THR A C 1
ATOM 691 O O . THR A 1 86 ? 15.644 -42.077 -36.059 1.00 29.84 86 THR A O 1
ATOM 694 N N . LYS A 1 87 ? 15.331 -42.358 -38.266 1.00 32.66 87 LYS A N 1
ATOM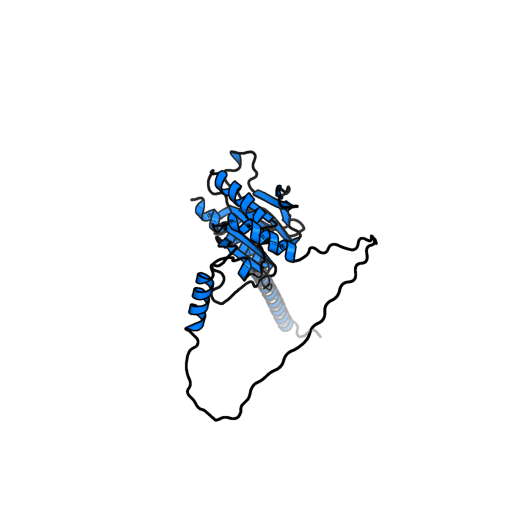 695 C CA . LYS A 1 87 ? 14.240 -41.400 -38.482 1.00 32.66 87 LYS A CA 1
ATOM 696 C C . LYS A 1 87 ? 12.902 -42.082 -38.163 1.00 32.66 87 LYS A C 1
ATOM 698 O O . LYS A 1 87 ? 12.707 -43.189 -38.646 1.00 32.66 87 LYS A O 1
ATOM 703 N N . GLN A 1 88 ? 11.960 -41.379 -37.524 1.00 29.27 88 GLN A N 1
ATOM 704 C CA . GLN A 1 88 ? 10.621 -41.031 -38.058 1.00 29.27 88 GLN A CA 1
ATOM 705 C C . GLN A 1 88 ? 9.585 -40.709 -36.956 1.00 29.27 88 GLN A C 1
ATOM 707 O O . GLN A 1 88 ? 9.318 -41.516 -36.081 1.00 29.27 88 GLN A O 1
ATOM 712 N N . HIS A 1 89 ? 8.980 -39.521 -37.101 1.00 29.52 89 HIS A N 1
ATOM 713 C CA . HIS A 1 89 ? 7.561 -39.160 -36.929 1.00 29.52 89 HIS A CA 1
ATOM 714 C C . HIS A 1 89 ? 6.735 -39.753 -35.769 1.00 29.52 89 HIS A C 1
ATOM 716 O O . HIS A 1 89 ? 6.356 -40.918 -35.780 1.00 29.52 89 HIS A O 1
ATOM 722 N N . GLY A 1 90 ? 6.248 -38.862 -34.897 1.00 26.08 90 GLY A N 1
ATOM 723 C CA . GLY A 1 90 ? 5.138 -39.134 -33.982 1.00 26.08 90 GLY A CA 1
ATOM 724 C C . GLY A 1 90 ? 4.691 -37.880 -33.234 1.00 26.08 90 GLY A C 1
ATOM 725 O O . GLY A 1 90 ? 5.233 -37.543 -32.194 1.00 26.08 90 GLY A O 1
ATOM 726 N N . ASN A 1 91 ? 3.714 -37.177 -33.797 1.00 31.52 91 ASN A N 1
ATOM 727 C CA . ASN A 1 91 ? 3.065 -35.988 -33.250 1.00 31.52 91 ASN A CA 1
ATOM 728 C C . ASN A 1 91 ? 2.226 -36.343 -32.000 1.00 31.52 91 ASN A C 1
ATOM 730 O O . ASN A 1 91 ? 1.446 -37.293 -32.090 1.00 31.52 91 ASN A O 1
ATOM 734 N N . ARG A 1 92 ? 2.318 -35.574 -30.899 1.00 29.31 92 ARG A N 1
ATOM 735 C CA . ARG A 1 92 ? 1.228 -35.339 -29.918 1.00 29.31 92 ARG A CA 1
ATOM 736 C C . ARG A 1 92 ? 1.609 -34.260 -28.892 1.00 29.31 92 ARG A C 1
ATOM 738 O O . ARG A 1 92 ? 2.607 -34.375 -28.196 1.00 29.31 92 ARG A O 1
ATOM 745 N N . ASN A 1 93 ? 0.764 -33.232 -28.834 1.00 36.84 93 ASN A N 1
ATOM 746 C CA . ASN A 1 93 ? 0.754 -32.138 -27.866 1.00 36.84 93 ASN A CA 1
ATOM 747 C C . ASN A 1 93 ? 0.529 -32.644 -26.436 1.00 36.84 93 ASN A C 1
ATOM 749 O O . ASN A 1 93 ? -0.509 -33.252 -26.187 1.00 36.84 93 ASN A O 1
ATOM 753 N N . GLU A 1 94 ? 1.401 -32.262 -25.503 1.00 31.52 94 GLU A N 1
ATOM 754 C CA . GLU A 1 94 ? 1.104 -32.188 -24.070 1.00 31.52 94 GLU A CA 1
ATOM 755 C C . GLU A 1 94 ? 1.858 -30.999 -23.446 1.00 31.52 94 GLU A C 1
ATOM 757 O O . GLU A 1 94 ? 3.080 -30.947 -23.461 1.00 31.52 94 GLU A O 1
ATOM 762 N N . GLY A 1 95 ? 1.080 -30.035 -22.940 1.00 34.72 95 GLY A N 1
ATOM 763 C CA . GLY A 1 95 ? 1.403 -29.050 -21.900 1.00 34.72 95 GLY A CA 1
ATOM 764 C C . GLY A 1 95 ? 2.806 -28.438 -21.836 1.00 34.72 95 GLY A C 1
ATOM 765 O O . GLY A 1 95 ? 3.617 -28.869 -21.019 1.00 34.72 95 GLY A O 1
ATOM 766 N N . ASP A 1 96 ? 3.011 -27.314 -22.529 1.00 34.66 96 ASP A N 1
ATOM 767 C CA . ASP A 1 96 ? 4.093 -26.377 -22.205 1.00 34.66 96 ASP A CA 1
ATOM 768 C C . ASP A 1 96 ? 3.858 -25.775 -20.808 1.00 34.66 96 ASP A C 1
ATOM 770 O O . ASP A 1 96 ? 3.093 -24.825 -20.613 1.00 34.66 96 ASP A O 1
ATOM 774 N N . ARG A 1 97 ? 4.535 -26.337 -19.805 1.00 44.91 97 ARG A N 1
ATOM 775 C CA . ARG A 1 97 ? 4.960 -25.561 -18.638 1.00 44.91 97 ARG A CA 1
ATOM 776 C C . ARG A 1 97 ? 6.106 -24.662 -19.107 1.00 44.91 97 ARG A C 1
ATOM 778 O O . ARG A 1 97 ? 7.006 -25.177 -19.765 1.00 44.91 97 ARG A O 1
ATOM 785 N N . PRO A 1 98 ? 6.115 -23.358 -18.785 1.00 39.91 98 PRO A N 1
ATOM 786 C CA . PRO A 1 98 ? 7.213 -22.500 -19.200 1.00 39.91 98 PRO A CA 1
ATOM 787 C C . PRO A 1 98 ? 8.518 -23.005 -18.579 1.00 39.91 98 PRO A C 1
ATOM 789 O O . PRO A 1 98 ? 8.621 -23.166 -17.361 1.00 39.91 98 PRO A O 1
ATOM 792 N N . ASP A 1 99 ? 9.488 -23.280 -19.445 1.00 41.97 99 ASP A N 1
ATOM 793 C CA . ASP A 1 99 ? 10.831 -23.724 -19.098 1.00 41.97 99 ASP A CA 1
ATOM 794 C C . ASP A 1 99 ? 11.544 -22.653 -18.240 1.00 41.97 99 ASP A C 1
ATOM 796 O O . ASP A 1 99 ? 11.633 -21.493 -18.668 1.00 41.97 99 ASP A O 1
ATOM 800 N N . PRO A 1 100 ? 12.062 -22.989 -17.042 1.00 40.53 100 PRO A N 1
ATOM 801 C CA . PRO A 1 100 ? 12.835 -22.061 -16.216 1.00 40.53 100 PRO A CA 1
ATOM 802 C C . PRO A 1 100 ? 14.086 -21.492 -16.916 1.00 40.53 100 PRO A C 1
ATOM 804 O O . PRO A 1 100 ? 14.589 -20.447 -16.491 1.00 40.53 100 PRO A O 1
ATOM 807 N N . GLU A 1 101 ? 14.578 -22.095 -18.006 1.00 38.03 101 GLU A N 1
ATOM 808 C CA . GLU A 1 101 ? 15.662 -21.517 -18.815 1.00 38.03 101 GLU A CA 1
ATOM 809 C C . GLU A 1 101 ? 15.225 -20.339 -19.700 1.00 38.03 101 GLU A C 1
ATOM 811 O O . GLU A 1 101 ? 16.031 -19.442 -19.968 1.00 38.03 101 GLU A O 1
ATOM 816 N N . SER A 1 102 ? 13.941 -20.247 -20.073 1.00 38.53 102 SER A N 1
ATOM 817 C CA . SER A 1 102 ? 13.426 -19.101 -20.843 1.00 38.53 102 SER A CA 1
ATOM 818 C C . SER A 1 102 ? 13.507 -17.790 -20.053 1.00 38.53 102 SER A C 1
ATOM 820 O O . SER A 1 102 ? 13.780 -16.736 -20.626 1.00 38.53 102 SER A O 1
ATOM 822 N N . GLY A 1 103 ? 13.368 -17.850 -18.723 1.00 39.75 103 GLY A N 1
ATOM 823 C CA . GLY A 1 103 ? 13.595 -16.700 -17.842 1.00 39.75 103 GLY A CA 1
ATOM 824 C C . GLY A 1 103 ? 15.069 -16.287 -17.761 1.00 39.75 103 GLY A C 1
ATOM 825 O O . GLY A 1 103 ? 15.378 -15.098 -17.735 1.00 39.75 103 GLY A O 1
ATOM 826 N N . ARG A 1 104 ? 15.997 -17.254 -17.790 1.00 42.50 104 ARG A N 1
ATOM 827 C CA . ARG A 1 104 ? 17.449 -17.002 -17.728 1.00 42.50 104 ARG A CA 1
ATOM 828 C C . ARG A 1 104 ? 17.984 -16.323 -18.989 1.00 42.50 104 ARG A C 1
ATOM 830 O O . ARG A 1 104 ? 18.803 -15.410 -18.887 1.00 42.50 104 ARG A O 1
ATOM 837 N N . ASN A 1 105 ? 17.489 -16.715 -20.163 1.00 34.75 105 ASN A N 1
ATOM 838 C CA . ASN A 1 105 ? 17.913 -16.129 -21.438 1.00 34.75 105 ASN A CA 1
ATOM 839 C C . ASN A 1 105 ? 17.416 -14.684 -21.632 1.00 34.75 105 ASN A C 1
ATOM 841 O O . ASN A 1 105 ? 18.133 -13.858 -22.201 1.00 34.75 105 ASN A O 1
ATOM 845 N N . LEU A 1 106 ? 16.245 -14.335 -21.085 1.00 45.62 106 LEU A N 1
ATOM 846 C CA . LEU A 1 106 ? 15.754 -12.951 -21.074 1.00 45.62 106 LEU A CA 1
ATOM 847 C C . LEU A 1 106 ? 16.671 -12.031 -20.248 1.00 45.62 106 LEU A C 1
ATOM 849 O O . LEU A 1 106 ? 17.036 -10.952 -20.720 1.00 45.62 106 LEU A O 1
ATOM 853 N N . ILE A 1 107 ? 17.132 -12.495 -19.081 1.00 46.72 107 ILE A N 1
ATOM 854 C CA . ILE A 1 107 ? 18.037 -11.743 -18.192 1.00 46.72 107 ILE A CA 1
ATOM 855 C C . ILE A 1 107 ? 19.389 -11.462 -18.871 1.00 46.72 107 ILE A C 1
ATOM 857 O O . ILE A 1 107 ? 19.930 -10.363 -18.747 1.00 46.72 107 ILE A O 1
ATOM 861 N N . HIS A 1 108 ? 19.922 -12.415 -19.645 1.00 39.06 108 HIS A N 1
ATOM 862 C CA . HIS A 1 108 ? 21.208 -12.247 -20.332 1.00 39.06 108 HIS A CA 1
ATOM 863 C C . HIS A 1 108 ? 21.155 -11.207 -21.467 1.00 39.06 108 HIS A C 1
ATOM 865 O O . HIS A 1 108 ? 22.114 -10.466 -21.671 1.00 39.06 108 HIS A O 1
ATOM 871 N N . SER A 1 109 ? 20.023 -11.104 -22.173 1.00 37.84 109 SER A N 1
ATOM 872 C CA . SER A 1 109 ? 19.831 -10.113 -23.247 1.00 37.84 109 SER A CA 1
ATOM 873 C C . SER A 1 109 ? 19.519 -8.695 -22.738 1.00 37.84 109 SER A C 1
ATOM 875 O O . SER A 1 109 ? 19.909 -7.714 -23.369 1.00 37.84 109 SER A O 1
ATOM 877 N N . ALA A 1 110 ? 18.890 -8.566 -21.563 1.00 44.88 110 ALA A N 1
ATOM 878 C CA . ALA A 1 110 ? 18.620 -7.280 -20.910 1.00 44.88 110 ALA A CA 1
ATOM 879 C C . ALA A 1 110 ? 19.890 -6.611 -20.338 1.00 44.88 110 ALA A C 1
ATOM 881 O O . ALA A 1 110 ? 19.925 -5.398 -20.114 1.00 44.88 110 ALA A O 1
ATOM 882 N N . ASN A 1 111 ? 20.954 -7.395 -20.147 1.00 42.69 111 ASN A N 1
ATOM 883 C CA . ASN A 1 111 ? 22.182 -6.990 -19.465 1.00 42.69 111 ASN A CA 1
ATOM 884 C C . ASN A 1 111 ? 23.002 -5.915 -20.204 1.00 42.69 111 ASN A C 1
ATOM 886 O O . ASN A 1 111 ? 23.817 -5.242 -19.583 1.00 42.69 111 ASN A O 1
ATOM 890 N N . GLN A 1 112 ? 22.784 -5.705 -21.508 1.00 42.34 112 GLN A N 1
ATOM 891 C CA . GLN A 1 112 ? 23.529 -4.690 -22.268 1.00 42.34 112 GLN A CA 1
ATOM 892 C C . GLN A 1 112 ? 22.938 -3.268 -22.178 1.00 42.34 112 GLN A C 1
ATOM 894 O O . GLN A 1 112 ? 23.601 -2.328 -22.601 1.00 42.34 112 GLN A O 1
ATOM 899 N N . ASN A 1 113 ? 21.738 -3.082 -21.602 1.00 42.00 113 ASN A N 1
ATOM 900 C CA . ASN A 1 113 ? 21.054 -1.774 -21.539 1.00 42.00 113 ASN A CA 1
ATOM 901 C C . ASN A 1 113 ? 20.604 -1.327 -20.128 1.00 42.00 113 ASN A C 1
ATOM 903 O O . ASN A 1 113 ? 20.016 -0.255 -19.993 1.00 42.00 113 ASN A O 1
ATOM 907 N N . LEU A 1 114 ? 20.870 -2.104 -19.071 1.00 50.16 114 LEU A N 1
ATOM 908 C CA . LEU A 1 114 ? 20.461 -1.797 -17.686 1.00 50.16 114 LEU A CA 1
ATOM 909 C C . LEU A 1 114 ? 21.626 -1.350 -16.784 1.00 50.16 114 LEU A C 1
ATOM 911 O O . LEU A 1 114 ? 21.653 -1.636 -15.591 1.00 50.16 114 LEU A O 1
ATOM 915 N N . SER A 1 115 ? 22.584 -0.592 -17.321 1.00 48.50 115 SER A N 1
ATOM 916 C CA . SER A 1 115 ? 23.750 -0.087 -16.571 1.00 48.50 115 SER A CA 1
ATOM 917 C C . SER A 1 115 ? 23.421 0.969 -15.501 1.00 48.50 115 SER A C 1
ATOM 919 O O . SER A 1 115 ? 24.322 1.618 -14.972 1.00 48.50 115 SER A O 1
ATOM 921 N N . THR A 1 116 ? 22.149 1.219 -15.188 1.00 63.81 116 THR A N 1
ATOM 922 C CA . THR A 1 116 ? 21.751 2.197 -14.173 1.00 63.81 116 THR A CA 1
ATOM 923 C C . THR A 1 116 ? 20.553 1.688 -13.391 1.00 63.81 116 THR A C 1
ATOM 925 O O . THR A 1 116 ? 19.511 1.368 -13.960 1.00 63.81 116 THR A O 1
ATOM 928 N N . ALA A 1 117 ? 20.727 1.641 -12.074 1.00 81.94 117 ALA A N 1
ATOM 929 C CA . ALA A 1 117 ? 19.703 1.302 -11.104 1.00 81.94 117 ALA A CA 1
ATOM 930 C C . ALA A 1 117 ? 18.417 2.110 -11.315 1.00 81.94 117 ALA A C 1
ATOM 932 O O . ALA A 1 117 ? 18.469 3.334 -11.480 1.00 81.94 117 ALA A O 1
ATOM 933 N N . ILE A 1 118 ? 17.259 1.458 -11.227 1.00 90.00 118 ILE A N 1
ATOM 934 C CA . ILE A 1 118 ? 15.973 2.162 -11.250 1.00 90.00 118 ILE A CA 1
ATOM 935 C C . ILE A 1 118 ? 15.583 2.493 -9.813 1.00 90.00 118 ILE A C 1
ATOM 937 O O . ILE A 1 118 ? 15.425 1.592 -8.998 1.00 90.00 118 ILE A O 1
ATOM 941 N N . ILE A 1 119 ? 15.402 3.773 -9.484 1.00 91.50 119 ILE A N 1
ATOM 942 C CA . ILE A 1 119 ? 14.928 4.178 -8.151 1.00 91.50 119 ILE A CA 1
ATOM 943 C C . ILE A 1 119 ? 13.402 4.257 -8.163 1.00 91.50 119 ILE A C 1
ATOM 945 O O . ILE A 1 119 ? 12.849 5.194 -8.743 1.00 91.50 119 ILE A O 1
ATOM 949 N N . ALA A 1 120 ? 12.737 3.307 -7.509 1.00 94.19 120 ALA A N 1
ATOM 950 C CA . ALA A 1 120 ? 11.285 3.275 -7.355 1.00 94.19 120 ALA A CA 1
ATOM 951 C C . ALA A 1 120 ? 10.836 4.110 -6.148 1.00 94.19 120 ALA A C 1
ATOM 953 O O . ALA A 1 120 ? 11.445 4.025 -5.080 1.00 94.19 120 ALA A O 1
ATOM 954 N N . ASN A 1 121 ? 9.749 4.887 -6.266 1.00 95.31 121 ASN A N 1
ATOM 955 C CA . ASN A 1 121 ? 9.197 5.584 -5.093 1.00 95.31 121 ASN A CA 1
ATOM 956 C C . ASN A 1 121 ? 8.522 4.608 -4.125 1.00 95.31 121 ASN A C 1
ATOM 958 O O . ASN A 1 121 ? 8.703 4.740 -2.917 1.00 95.31 121 ASN A O 1
ATOM 962 N N . GLY A 1 122 ? 7.816 3.611 -4.654 1.00 97.31 122 GLY A N 1
ATOM 963 C CA . GLY A 1 122 ? 7.367 2.437 -3.911 1.00 97.31 122 GLY A CA 1
ATOM 964 C C . GLY A 1 122 ? 7.557 1.177 -4.748 1.00 97.31 122 GLY A C 1
ATOM 965 O O . GLY A 1 122 ? 7.354 1.212 -5.959 1.00 97.31 122 GLY A O 1
ATOM 966 N N . LEU A 1 123 ? 7.927 0.065 -4.125 1.00 97.75 123 LEU A N 1
ATOM 967 C CA . LEU A 1 123 ? 7.932 -1.252 -4.760 1.00 97.75 123 LEU A CA 1
ATOM 968 C C . LEU A 1 123 ? 7.356 -2.280 -3.798 1.00 97.75 123 LEU A C 1
ATOM 970 O O . LEU A 1 123 ? 7.592 -2.179 -2.600 1.00 97.75 123 LEU A O 1
ATOM 974 N N . LEU A 1 124 ? 6.632 -3.265 -4.319 1.00 98.62 124 LEU A N 1
ATOM 975 C CA . LEU A 1 124 ? 6.092 -4.380 -3.552 1.00 98.62 124 LEU A CA 1
ATOM 976 C C . LEU A 1 124 ? 6.543 -5.692 -4.184 1.00 98.62 124 LEU A C 1
ATOM 978 O O . LEU A 1 124 ? 6.351 -5.908 -5.384 1.00 98.62 124 LEU A O 1
ATOM 982 N N . SER A 1 125 ? 7.098 -6.563 -3.348 1.00 98.19 125 SER A N 1
ATOM 983 C CA . SER A 1 125 ? 7.474 -7.921 -3.705 1.00 98.19 125 SER A CA 1
ATOM 984 C C . SER A 1 125 ? 6.811 -8.930 -2.768 1.00 98.19 125 SER A C 1
ATOM 986 O O . SER A 1 125 ? 6.881 -8.776 -1.550 1.00 98.19 125 SER A O 1
ATOM 988 N N . LEU A 1 126 ? 6.146 -9.942 -3.322 1.00 97.75 126 LEU A N 1
ATOM 989 C CA . LEU A 1 126 ? 5.569 -11.070 -2.581 1.00 97.75 126 LEU A CA 1
ATOM 990 C C . LEU A 1 126 ? 6.432 -12.320 -2.761 1.00 97.75 126 LEU A C 1
ATOM 992 O O . LEU A 1 126 ? 7.021 -12.511 -3.824 1.00 97.75 126 LEU A O 1
ATOM 996 N N . GLY A 1 127 ? 6.442 -13.190 -1.752 1.00 95.94 127 GLY A N 1
ATOM 997 C CA . GLY A 1 127 ? 7.203 -14.440 -1.745 1.00 95.94 127 GLY A CA 1
ATOM 998 C C . GLY A 1 127 ? 8.641 -14.305 -1.237 1.00 95.94 127 GLY A C 1
ATOM 999 O O . GLY A 1 127 ? 9.385 -15.279 -1.291 1.00 95.94 127 GLY A O 1
ATOM 1000 N N . ILE A 1 128 ? 9.031 -13.131 -0.727 1.00 95.75 128 ILE A N 1
ATOM 1001 C CA . ILE A 1 128 ? 10.362 -12.891 -0.147 1.00 95.75 128 ILE A CA 1
ATOM 1002 C C . ILE A 1 128 ? 10.265 -12.479 1.323 1.00 95.75 128 ILE A C 1
ATOM 1004 O O . ILE A 1 128 ? 9.250 -11.904 1.717 1.00 95.75 128 ILE A O 1
ATOM 1008 N N . PRO A 1 129 ? 11.302 -12.722 2.146 1.00 96.25 129 PRO A N 1
ATOM 1009 C CA . PRO A 1 129 ? 11.266 -12.379 3.564 1.00 96.25 129 PRO A CA 1
ATOM 1010 C C . PRO A 1 129 ? 11.010 -10.890 3.796 1.00 96.25 129 PRO A C 1
ATOM 1012 O O . PRO A 1 129 ? 11.648 -10.046 3.167 1.00 96.25 129 PRO A O 1
ATOM 1015 N N . ARG A 1 130 ? 10.146 -10.545 4.748 1.00 95.00 130 ARG A N 1
ATOM 1016 C CA . ARG A 1 130 ? 9.874 -9.149 5.122 1.00 95.00 130 ARG A CA 1
ATOM 1017 C C . ARG A 1 130 ? 11.108 -8.424 5.624 1.00 95.00 130 ARG A C 1
ATOM 1019 O O . ARG A 1 130 ? 11.405 -7.319 5.169 1.00 95.00 130 ARG A O 1
ATOM 1026 N N . TYR A 1 131 ? 11.874 -9.093 6.471 1.00 93.06 131 TYR A N 1
ATOM 1027 C CA . TYR A 1 131 ? 13.155 -8.624 6.977 1.00 93.06 131 TYR A CA 1
ATOM 1028 C C . TYR A 1 131 ? 14.245 -9.580 6.497 1.00 93.06 131 TYR A C 1
ATOM 1030 O O . TYR A 1 131 ? 14.139 -10.787 6.700 1.00 93.06 131 TYR A O 1
ATOM 1038 N N . ARG A 1 132 ? 15.258 -9.049 5.803 1.00 86.81 132 ARG A N 1
ATOM 1039 C CA . ARG A 1 132 ? 16.348 -9.855 5.224 1.00 86.81 132 ARG A CA 1
ATOM 1040 C C . ARG A 1 132 ? 17.425 -10.197 6.256 1.00 86.81 132 ARG A C 1
ATOM 1042 O O . ARG A 1 132 ? 17.915 -11.317 6.280 1.00 86.81 132 ARG A O 1
ATOM 1049 N N . SER A 1 133 ? 17.787 -9.218 7.076 1.00 87.94 133 SER A N 1
ATOM 1050 C CA . SER A 1 133 ? 18.759 -9.296 8.170 1.00 87.94 133 SER A CA 1
ATOM 1051 C C . SER A 1 133 ? 18.468 -8.166 9.164 1.00 87.94 133 SER A C 1
ATOM 1053 O O . SER A 1 133 ? 17.576 -7.347 8.915 1.00 87.94 133 SER A O 1
ATOM 1055 N N . GLU A 1 134 ? 19.231 -8.077 10.255 1.00 85.19 134 GLU A N 1
ATOM 1056 C CA . GLU A 1 134 ? 19.139 -6.962 11.213 1.00 85.19 134 GLU A CA 1
ATOM 1057 C C . GLU A 1 134 ? 19.362 -5.591 10.552 1.00 85.19 134 GLU A C 1
ATOM 1059 O O . GLU A 1 134 ? 18.717 -4.610 10.914 1.00 85.19 134 GLU A O 1
ATOM 1064 N N . GLN A 1 135 ? 20.215 -5.533 9.523 1.00 86.88 135 GLN A N 1
ATOM 1065 C CA . GLN A 1 135 ? 20.493 -4.317 8.749 1.00 86.88 135 GLN A CA 1
ATOM 1066 C C . GLN A 1 135 ? 19.433 -4.029 7.666 1.00 86.88 135 GLN A C 1
ATOM 1068 O O . GLN A 1 135 ? 19.438 -2.966 7.043 1.00 86.88 135 GLN A O 1
ATOM 1073 N N . GLY A 1 136 ? 18.506 -4.960 7.423 1.00 89.56 136 GLY A N 1
ATOM 1074 C CA . GLY A 1 136 ? 17.431 -4.809 6.446 1.00 89.56 136 GLY A CA 1
ATOM 1075 C C . GLY A 1 136 ? 17.899 -4.857 4.985 1.00 89.56 136 GLY A C 1
ATOM 1076 O O . GLY A 1 136 ? 18.758 -5.651 4.603 1.00 89.56 136 GLY A O 1
ATOM 1077 N N . ARG A 1 137 ? 17.263 -4.045 4.129 1.00 91.12 137 ARG A N 1
ATOM 1078 C CA . ARG A 1 137 ? 17.559 -3.946 2.689 1.00 91.12 137 ARG A CA 1
ATOM 1079 C C . ARG A 1 137 ? 17.948 -2.520 2.329 1.00 91.12 137 ARG A C 1
ATOM 1081 O O . ARG A 1 137 ? 17.118 -1.620 2.406 1.00 91.12 137 ARG A O 1
ATOM 1088 N N . SER A 1 138 ? 19.184 -2.328 1.882 1.00 88.38 138 SER A N 1
ATOM 1089 C CA . SER A 1 138 ? 19.641 -1.046 1.330 1.00 88.38 138 SER A CA 1
ATOM 1090 C C . SER A 1 138 ? 19.179 -0.844 -0.116 1.00 88.38 138 SER A C 1
ATOM 1092 O O . SER A 1 138 ? 18.909 0.280 -0.538 1.00 88.38 138 SER A O 1
ATOM 1094 N N . ARG A 1 139 ? 19.090 -1.938 -0.882 1.00 91.56 139 ARG A N 1
ATOM 1095 C CA . ARG A 1 139 ? 18.711 -1.980 -2.300 1.00 91.56 139 ARG A CA 1
ATOM 1096 C C . ARG A 1 139 ? 17.955 -3.274 -2.589 1.00 91.56 139 ARG A C 1
ATOM 1098 O O . ARG A 1 139 ? 18.116 -4.259 -1.867 1.00 91.56 139 ARG A O 1
ATOM 1105 N N . TYR A 1 140 ? 17.164 -3.274 -3.654 1.00 93.31 140 TYR A N 1
ATOM 1106 C CA . TYR A 1 140 ? 16.479 -4.456 -4.157 1.00 93.31 140 TYR A CA 1
ATOM 1107 C C . TYR A 1 140 ? 17.295 -5.063 -5.302 1.00 93.31 140 TYR A C 1
ATOM 1109 O O . TYR A 1 140 ? 17.203 -4.622 -6.447 1.00 93.31 140 TYR A O 1
ATOM 1117 N N . VAL A 1 141 ? 18.122 -6.059 -4.995 1.00 91.88 141 VAL A N 1
ATOM 1118 C CA . VAL A 1 141 ? 18.954 -6.730 -6.001 1.00 91.88 141 VAL A CA 1
ATOM 1119 C C . VAL A 1 141 ? 18.260 -8.022 -6.421 1.00 91.88 141 VAL A C 1
ATOM 1121 O O . VAL A 1 141 ? 18.151 -8.960 -5.639 1.00 91.88 141 VAL A O 1
ATOM 1124 N N . ILE A 1 142 ? 17.775 -8.079 -7.662 1.00 90.75 142 ILE A N 1
ATOM 1125 C CA . ILE A 1 142 ? 16.911 -9.170 -8.144 1.00 90.75 142 ILE A CA 1
ATOM 1126 C C . ILE A 1 142 ? 17.592 -10.536 -7.987 1.00 90.75 142 ILE A C 1
ATOM 1128 O O . ILE A 1 142 ? 16.960 -11.497 -7.555 1.00 90.75 142 ILE A O 1
ATOM 1132 N N . THR A 1 143 ? 18.891 -10.629 -8.268 1.00 87.69 143 THR A N 1
ATOM 1133 C CA . THR A 1 143 ? 19.653 -11.882 -8.150 1.00 87.69 143 THR A CA 1
ATOM 1134 C C . THR A 1 143 ? 19.815 -12.361 -6.710 1.00 87.69 143 THR A C 1
ATOM 1136 O O . THR A 1 143 ? 19.818 -13.570 -6.479 1.00 87.69 143 THR A O 1
ATOM 1139 N N . THR A 1 144 ? 19.909 -11.453 -5.731 1.00 87.75 144 THR A N 1
ATOM 1140 C CA . THR A 1 144 ? 20.010 -11.831 -4.311 1.00 87.75 144 THR A CA 1
ATOM 1141 C C . THR A 1 144 ? 18.655 -12.208 -3.716 1.00 87.75 144 THR A C 1
ATOM 1143 O O . THR A 1 144 ? 18.610 -12.987 -2.770 1.00 87.75 144 THR A O 1
ATOM 1146 N N . GLU A 1 145 ? 17.558 -11.726 -4.303 1.00 90.19 145 GLU A N 1
ATOM 1147 C CA . GLU A 1 145 ? 16.178 -12.090 -3.956 1.00 90.19 145 GLU A CA 1
ATOM 1148 C C . GLU A 1 145 ? 15.679 -13.290 -4.790 1.00 90.19 145 GLU A C 1
ATOM 1150 O O . GLU A 1 145 ? 14.511 -13.366 -5.159 1.00 90.19 145 GLU A O 1
ATOM 1155 N N . HIS A 1 146 ? 16.565 -14.232 -5.137 1.00 90.31 146 HIS A N 1
ATOM 1156 C CA . HIS A 1 146 ? 16.238 -15.452 -5.896 1.00 90.31 146 HIS A CA 1
ATOM 1157 C C . HIS A 1 146 ? 15.564 -15.205 -7.259 1.00 90.31 146 HIS A C 1
ATOM 1159 O O . HIS A 1 146 ? 14.727 -15.989 -7.704 1.00 90.31 146 HIS A O 1
ATOM 1165 N N . ASN A 1 147 ? 15.951 -14.128 -7.946 1.00 90.62 147 ASN A N 1
ATOM 1166 C CA . ASN A 1 147 ? 15.339 -13.650 -9.189 1.00 90.62 147 ASN A CA 1
ATOM 1167 C C . ASN A 1 147 ? 13.867 -13.230 -9.044 1.00 90.62 147 ASN A C 1
ATOM 1169 O O . ASN A 1 147 ? 13.149 -13.140 -10.042 1.00 90.62 147 ASN A O 1
ATOM 1173 N N . GLN A 1 148 ? 13.409 -12.937 -7.823 1.00 94.50 148 GLN A N 1
ATOM 1174 C CA . GLN A 1 148 ? 12.084 -12.380 -7.607 1.00 94.50 148 GLN A CA 1
ATOM 1175 C C . GLN A 1 148 ? 12.061 -10.923 -8.069 1.00 94.50 148 GLN A C 1
ATOM 1177 O O . GLN A 1 148 ? 12.637 -10.036 -7.440 1.00 94.50 148 GLN A O 1
ATOM 1182 N N . VAL A 1 149 ? 11.348 -10.657 -9.157 1.00 95.44 149 VAL A N 1
ATOM 1183 C CA . VAL A 1 149 ? 11.055 -9.294 -9.616 1.00 95.44 149 VAL A CA 1
ATOM 1184 C C . VAL A 1 149 ? 9.921 -8.714 -8.761 1.00 95.44 149 VAL A C 1
ATOM 1186 O O . VAL A 1 149 ? 8.970 -9.451 -8.467 1.00 95.44 149 VAL A O 1
ATOM 1189 N N . PRO A 1 150 ? 9.967 -7.421 -8.373 1.00 97.75 150 PRO A N 1
ATOM 1190 C CA . PRO A 1 150 ? 8.837 -6.774 -7.718 1.00 97.75 150 PRO A CA 1
ATOM 1191 C C . PRO A 1 150 ? 7.579 -6.884 -8.581 1.00 97.75 150 PRO A C 1
ATOM 1193 O O . PRO A 1 150 ? 7.576 -6.528 -9.760 1.00 97.75 150 PRO A O 1
ATOM 1196 N N . GLN A 1 151 ? 6.488 -7.372 -8.002 1.00 98.38 151 GLN A N 1
ATOM 1197 C CA . GLN A 1 151 ? 5.224 -7.504 -8.717 1.00 98.38 151 GLN A CA 1
ATOM 1198 C C . GLN A 1 151 ? 4.542 -6.144 -8.931 1.00 98.38 151 GLN A C 1
ATOM 1200 O O . GLN A 1 151 ? 3.738 -6.023 -9.855 1.00 98.38 151 GLN A O 1
ATOM 1205 N N . PHE A 1 152 ? 4.854 -5.131 -8.117 1.00 98.69 152 PHE A N 1
ATOM 1206 C CA . PHE A 1 152 ? 4.311 -3.780 -8.257 1.00 98.69 152 PHE A CA 1
ATOM 1207 C C . PHE A 1 152 ? 5.368 -2.697 -8.029 1.00 98.69 152 PHE A C 1
ATOM 1209 O O . PHE A 1 152 ? 6.137 -2.773 -7.071 1.00 98.69 152 PHE A O 1
ATOM 1216 N N . CYS A 1 153 ? 5.350 -1.655 -8.863 1.00 98.06 153 CYS A N 1
ATOM 1217 C CA . CYS A 1 153 ? 6.126 -0.429 -8.678 1.00 98.06 153 CYS A CA 1
ATOM 1218 C C . CYS A 1 153 ? 5.234 0.816 -8.786 1.00 98.06 153 CYS A C 1
ATOM 1220 O O . CYS A 1 153 ? 4.343 0.886 -9.632 1.00 98.06 153 CYS A O 1
ATOM 1222 N N . LEU A 1 154 ? 5.517 1.817 -7.954 1.00 97.19 154 LEU A N 1
ATOM 1223 C CA . LEU A 1 154 ? 4.841 3.111 -7.893 1.00 97.19 154 LEU A CA 1
ATOM 1224 C C . LEU A 1 154 ? 5.828 4.244 -8.179 1.00 97.19 154 LEU A C 1
ATOM 1226 O O . LEU A 1 154 ? 6.898 4.326 -7.569 1.00 97.19 154 LEU A O 1
ATOM 1230 N N . GLU A 1 155 ? 5.410 5.172 -9.033 1.00 94.12 155 GLU A N 1
ATOM 1231 C CA . GLU A 1 155 ? 6.099 6.434 -9.290 1.00 94.12 155 GLU A CA 1
ATOM 1232 C C . GLU A 1 155 ? 5.193 7.620 -8.983 1.00 94.12 155 GLU A C 1
ATOM 1234 O O . GLU A 1 155 ? 4.012 7.637 -9.331 1.00 94.12 155 GLU A O 1
ATOM 1239 N N . ILE A 1 156 ? 5.767 8.633 -8.339 1.00 91.62 156 ILE A N 1
ATOM 1240 C CA . ILE A 1 156 ? 5.072 9.865 -7.987 1.00 91.62 156 ILE A CA 1
ATOM 1241 C C . ILE A 1 156 ? 5.645 10.989 -8.835 1.00 91.62 156 ILE A C 1
ATOM 1243 O O . ILE A 1 156 ? 6.820 11.353 -8.728 1.00 91.62 156 ILE A O 1
ATOM 1247 N N . VAL A 1 157 ? 4.793 11.561 -9.677 1.00 86.69 157 VAL A N 1
ATOM 1248 C CA . VAL A 1 157 ? 5.163 12.652 -10.571 1.00 86.69 157 VAL A CA 1
ATOM 1249 C C . VAL A 1 157 ? 5.168 13.957 -9.785 1.00 86.69 157 VAL A C 1
ATOM 1251 O O . VAL A 1 157 ? 4.145 14.422 -9.280 1.00 86.69 157 VAL A O 1
ATOM 1254 N N . THR A 1 158 ? 6.357 14.546 -9.680 1.00 78.81 158 THR A N 1
ATOM 1255 C CA . THR A 1 158 ? 6.610 15.787 -8.934 1.00 78.81 158 THR A CA 1
ATOM 1256 C C . THR A 1 158 ? 7.068 16.946 -9.813 1.00 78.81 158 THR A C 1
ATOM 1258 O O . THR A 1 158 ? 7.306 18.037 -9.305 1.00 78.81 158 THR A O 1
ATOM 1261 N N . SER A 1 159 ? 7.203 16.735 -11.118 1.00 73.31 159 SER A N 1
ATOM 1262 C CA . SER A 1 159 ? 7.511 17.777 -12.096 1.00 73.31 159 SER A CA 1
ATOM 1263 C C . SER A 1 159 ? 6.765 17.501 -13.400 1.00 73.31 159 SER A C 1
ATOM 1265 O O . SER A 1 159 ? 6.333 16.378 -13.651 1.00 73.31 159 SER A O 1
ATOM 1267 N N . ALA A 1 160 ? 6.638 18.523 -14.244 1.00 67.25 160 ALA A N 1
ATOM 1268 C CA . ALA A 1 160 ? 6.041 18.401 -15.573 1.00 67.25 160 ALA A CA 1
ATOM 1269 C C . ALA A 1 160 ? 6.951 17.687 -16.597 1.00 67.25 160 ALA A C 1
ATOM 1271 O O . ALA A 1 160 ? 6.586 17.591 -17.765 1.00 67.25 160 ALA A O 1
ATOM 1272 N N . ASP A 1 161 ? 8.132 17.204 -16.191 1.00 68.31 161 ASP A N 1
ATOM 1273 C CA . ASP A 1 161 ? 9.051 16.501 -17.088 1.00 68.31 161 ASP A CA 1
ATOM 1274 C C . ASP A 1 161 ? 8.534 15.089 -17.386 1.00 68.31 161 ASP A C 1
ATOM 1276 O O . ASP A 1 161 ? 8.696 14.145 -16.607 1.00 68.31 161 ASP A O 1
ATOM 1280 N N . THR A 1 162 ? 7.887 14.959 -18.539 1.00 63.19 162 THR A N 1
ATOM 1281 C CA . THR A 1 162 ? 7.256 13.719 -18.974 1.00 63.19 162 THR A CA 1
ATOM 1282 C C . THR A 1 162 ? 8.232 12.655 -19.461 1.00 63.19 162 THR A C 1
ATOM 1284 O O . THR A 1 162 ? 7.880 11.475 -19.524 1.00 63.19 162 THR A O 1
ATOM 1287 N N . ASN A 1 163 ? 9.463 13.042 -19.797 1.00 63.09 163 ASN A N 1
ATOM 1288 C CA . ASN A 1 163 ? 10.436 12.126 -20.385 1.00 63.09 163 ASN A CA 1
ATOM 1289 C C . ASN A 1 163 ? 10.969 11.129 -19.350 1.00 63.09 163 ASN A C 1
ATOM 1291 O O . ASN A 1 163 ? 11.205 9.965 -19.680 1.00 63.09 163 ASN A O 1
ATOM 1295 N N . ALA A 1 164 ? 11.090 11.556 -18.091 1.00 64.19 164 ALA A N 1
ATOM 1296 C CA . ALA A 1 164 ? 11.640 10.740 -17.014 1.00 64.19 164 ALA A CA 1
ATOM 1297 C C . ALA A 1 164 ? 10.795 9.489 -16.700 1.00 64.19 164 ALA A C 1
ATOM 1299 O O . ALA A 1 164 ? 11.355 8.413 -16.490 1.00 64.19 164 ALA A O 1
ATOM 1300 N N . TYR A 1 165 ? 9.457 9.576 -16.696 1.00 66.62 165 TYR A N 1
ATOM 1301 C CA . TYR A 1 165 ? 8.622 8.392 -16.428 1.00 66.62 165 TYR A CA 1
ATOM 1302 C C . TYR A 1 165 ? 8.418 7.512 -17.673 1.00 66.62 165 TYR A C 1
ATOM 1304 O O . TYR A 1 165 ? 8.259 6.300 -17.535 1.00 66.62 165 TYR A O 1
ATOM 1312 N N . GLY A 1 166 ? 8.470 8.078 -18.888 1.00 74.31 166 GLY A N 1
ATOM 1313 C CA . GLY A 1 166 ? 8.402 7.296 -20.129 1.00 74.31 166 GLY A CA 1
ATOM 1314 C C . GLY A 1 166 ? 9.555 6.294 -20.248 1.00 74.31 166 GLY A C 1
ATOM 1315 O O . GLY A 1 166 ? 9.342 5.148 -20.639 1.00 74.31 166 GLY A O 1
ATOM 1316 N N . GLN A 1 167 ? 10.760 6.693 -19.825 1.00 81.12 167 GLN A N 1
ATOM 1317 C CA . GLN A 1 167 ? 11.923 5.801 -19.752 1.00 81.12 167 GLN A CA 1
ATOM 1318 C C . GLN A 1 167 ? 11.719 4.679 -18.727 1.00 81.12 167 GLN A C 1
ATOM 1320 O O . GLN A 1 167 ? 11.931 3.509 -19.047 1.00 81.12 167 GLN A O 1
ATOM 1325 N N . LYS A 1 168 ? 11.231 5.012 -17.525 1.00 87.44 168 LYS A N 1
ATOM 1326 C CA . LYS A 1 168 ? 10.968 4.022 -16.470 1.00 87.44 168 LYS A CA 1
ATOM 1327 C C . LYS A 1 168 ? 9.936 2.977 -16.877 1.00 87.44 168 LYS A C 1
ATOM 1329 O O . LYS A 1 168 ? 10.090 1.815 -16.521 1.00 87.44 168 LYS A O 1
ATOM 1334 N N . LEU A 1 169 ? 8.926 3.351 -17.662 1.00 88.06 169 LEU A N 1
ATOM 1335 C CA . LEU A 1 169 ? 7.944 2.401 -18.190 1.00 88.06 169 LEU A CA 1
ATOM 1336 C C . LEU A 1 169 ? 8.620 1.301 -19.023 1.00 88.06 169 LEU A C 1
ATOM 1338 O O . LEU A 1 169 ? 8.337 0.121 -18.825 1.00 88.06 169 LEU A O 1
ATOM 1342 N N . VAL A 1 170 ? 9.546 1.670 -19.916 1.00 89.12 170 VAL A N 1
ATOM 1343 C CA . VAL A 1 170 ? 10.306 0.704 -20.729 1.00 89.12 170 VAL A CA 1
ATOM 1344 C C . VAL A 1 170 ? 11.205 -0.163 -19.847 1.00 89.12 170 VAL A C 1
ATOM 1346 O O . VAL A 1 170 ? 11.234 -1.381 -20.009 1.00 89.12 170 VAL A O 1
ATOM 1349 N N . GLN A 1 171 ? 11.899 0.445 -18.883 1.00 90.56 171 GLN A N 1
ATOM 1350 C CA . GLN A 1 171 ? 12.801 -0.277 -17.987 1.00 90.56 171 GLN A CA 1
ATOM 1351 C C . GLN A 1 171 ? 12.053 -1.280 -17.092 1.00 90.56 171 GLN A C 1
ATOM 1353 O O . GLN A 1 171 ? 12.455 -2.436 -16.996 1.00 90.56 171 GLN A O 1
ATOM 1358 N N . TYR A 1 172 ? 10.929 -0.884 -16.487 1.00 94.19 172 TYR A N 1
ATOM 1359 C CA . TYR A 1 172 ? 10.106 -1.784 -15.677 1.00 94.19 172 TYR A CA 1
ATOM 1360 C C . TYR A 1 172 ? 9.487 -2.914 -16.508 1.00 94.19 172 TYR A C 1
ATOM 1362 O O . TYR A 1 172 ? 9.371 -4.033 -16.009 1.00 94.19 172 TYR A O 1
ATOM 1370 N N . ALA A 1 173 ? 9.114 -2.653 -17.767 1.00 93.69 173 ALA A N 1
ATOM 1371 C CA . ALA A 1 173 ? 8.632 -3.697 -18.671 1.00 93.69 173 ALA A CA 1
ATOM 1372 C C . ALA A 1 173 ? 9.736 -4.719 -18.974 1.00 93.69 173 ALA A C 1
ATOM 1374 O O . ALA A 1 173 ? 9.487 -5.920 -18.907 1.00 93.69 173 ALA A O 1
ATOM 1375 N N . ALA A 1 174 ? 10.959 -4.246 -19.240 1.00 91.62 174 ALA A N 1
ATOM 1376 C CA . ALA A 1 174 ? 12.122 -5.100 -19.478 1.00 91.62 174 ALA A CA 1
ATOM 1377 C C . ALA A 1 174 ? 12.493 -5.949 -18.250 1.00 91.62 174 ALA A C 1
ATOM 1379 O O . ALA A 1 174 ? 12.906 -7.095 -18.407 1.00 91.62 174 ALA A O 1
ATOM 1380 N N . LEU A 1 175 ? 12.304 -5.417 -17.036 1.00 92.19 175 LEU A N 1
ATOM 1381 C CA . LEU A 1 175 ? 12.477 -6.176 -15.793 1.00 92.19 175 LEU A CA 1
ATOM 1382 C C . LEU A 1 175 ? 11.371 -7.209 -15.544 1.00 92.19 175 LEU A C 1
ATOM 1384 O O . LEU A 1 175 ? 11.580 -8.123 -14.755 1.00 92.19 175 LEU A O 1
ATOM 1388 N N . GLY A 1 176 ? 10.203 -7.078 -16.173 1.00 94.75 176 GLY A N 1
ATOM 1389 C CA . GLY A 1 176 ? 9.067 -7.966 -15.928 1.00 94.75 176 GLY A CA 1
ATOM 1390 C C . GLY A 1 176 ? 8.198 -7.572 -14.729 1.00 94.75 176 GLY A C 1
ATOM 1391 O O . GLY A 1 176 ? 7.484 -8.420 -14.193 1.00 94.75 176 GLY A O 1
ATOM 1392 N N . VAL A 1 177 ? 8.238 -6.307 -14.293 1.00 97.31 177 VAL A N 1
ATOM 1393 C CA . VAL A 1 177 ? 7.346 -5.810 -13.231 1.00 97.31 177 VAL A CA 1
ATOM 1394 C C . VAL A 1 177 ? 5.898 -5.945 -13.706 1.00 97.31 177 VAL A C 1
ATOM 1396 O O . VAL A 1 177 ? 5.536 -5.471 -14.780 1.00 97.31 177 VAL A O 1
ATOM 1399 N N . ARG A 1 178 ? 5.051 -6.632 -12.933 1.00 98.25 178 ARG A N 1
ATOM 1400 C CA . ARG A 1 178 ? 3.694 -6.970 -13.395 1.00 98.25 178 ARG A CA 1
ATOM 1401 C C . ARG A 1 178 ? 2.759 -5.763 -13.400 1.00 98.25 178 ARG A C 1
ATOM 1403 O O . ARG A 1 178 ? 1.987 -5.602 -14.346 1.00 98.25 178 ARG A O 1
ATOM 1410 N N . TYR A 1 179 ? 2.832 -4.935 -12.364 1.00 98.44 179 TYR A N 1
ATOM 1411 C CA . TYR A 1 179 ? 1.995 -3.756 -12.189 1.00 98.44 179 TYR A CA 1
ATOM 1412 C C . TYR A 1 179 ? 2.836 -2.499 -12.023 1.00 98.44 179 TYR A C 1
ATOM 1414 O O . TYR A 1 179 ? 3.723 -2.433 -11.174 1.00 98.44 179 TYR A O 1
ATOM 1422 N N . TYR A 1 180 ? 2.519 -1.472 -12.800 1.00 97.25 180 TYR A N 1
ATOM 1423 C CA . TYR A 1 180 ? 3.192 -0.186 -12.726 1.00 97.25 180 TYR A CA 1
ATOM 1424 C C . TYR A 1 180 ? 2.171 0.932 -12.539 1.00 97.25 180 TYR A C 1
ATOM 1426 O O . TYR A 1 180 ? 1.325 1.151 -13.401 1.00 97.25 180 TYR A O 1
ATOM 1434 N N . ALA A 1 181 ? 2.233 1.624 -11.403 1.00 96.44 181 ALA A N 1
ATOM 1435 C CA . ALA A 1 181 ? 1.355 2.741 -11.083 1.00 96.44 181 ALA A CA 1
ATOM 1436 C C . ALA A 1 181 ? 2.102 4.075 -11.163 1.00 96.44 181 ALA A C 1
ATOM 1438 O O . ALA A 1 181 ? 3.215 4.222 -10.654 1.00 96.44 181 ALA A O 1
ATOM 1439 N N . ILE A 1 182 ? 1.453 5.068 -11.760 1.00 93.75 182 ILE A N 1
ATOM 1440 C CA . ILE A 1 182 ? 1.924 6.446 -11.830 1.00 93.75 182 ILE A CA 1
ATOM 1441 C C . ILE A 1 182 ? 0.884 7.324 -11.150 1.00 93.75 182 ILE A C 1
ATOM 1443 O O . ILE A 1 182 ? -0.262 7.390 -11.590 1.00 93.75 182 ILE A O 1
ATOM 1447 N N . TYR A 1 183 ? 1.290 8.023 -10.096 1.00 92.88 183 TYR A N 1
ATOM 1448 C CA . TYR A 1 183 ? 0.457 9.013 -9.431 1.00 92.88 183 TYR A CA 1
ATOM 1449 C C . TYR A 1 183 ? 0.961 10.419 -9.722 1.00 92.88 183 TYR A C 1
ATOM 1451 O O . TYR A 1 183 ? 2.075 10.800 -9.356 1.00 92.88 183 TYR A O 1
ATOM 1459 N N . ASN A 1 184 ? 0.119 11.202 -10.380 1.00 89.31 184 ASN A N 1
ATOM 1460 C CA . ASN A 1 184 ? 0.372 12.573 -10.771 1.00 89.31 184 ASN A CA 1
ATOM 1461 C C . ASN A 1 184 ? -0.711 13.492 -10.188 1.00 89.31 184 ASN A C 1
ATOM 1463 O O . ASN A 1 184 ? -1.709 13.753 -10.852 1.00 89.31 184 ASN A O 1
ATOM 1467 N N . PRO A 1 185 ? -0.526 14.026 -8.970 1.00 84.50 185 PRO A N 1
ATOM 1468 C CA . PRO A 1 185 ? -1.539 14.864 -8.331 1.00 84.50 185 PRO A CA 1
ATOM 1469 C C . PRO A 1 185 ? -1.722 16.255 -8.961 1.00 84.50 185 PRO A C 1
ATOM 1471 O O . PRO A 1 185 ? -2.746 16.886 -8.720 1.00 84.50 185 PRO A O 1
ATOM 1474 N N . HIS A 1 186 ? -0.750 16.764 -9.731 1.00 78.56 186 HIS A N 1
ATOM 1475 C CA . HIS A 1 186 ? -0.711 18.193 -10.099 1.00 78.56 186 HIS A CA 1
ATOM 1476 C C . HIS A 1 186 ? -0.578 18.476 -11.597 1.00 78.56 186 HIS A C 1
ATOM 1478 O O . HIS A 1 186 ? -1.096 19.482 -12.066 1.00 78.56 186 HIS A O 1
ATOM 1484 N N . PHE A 1 187 ? 0.110 17.626 -12.359 1.00 68.38 187 PHE A N 1
ATOM 1485 C CA . PHE A 1 187 ? 0.462 17.916 -13.756 1.00 68.38 187 PHE A CA 1
ATOM 1486 C C . PHE A 1 187 ? -0.329 17.082 -14.758 1.00 68.38 187 PHE A C 1
ATOM 1488 O O . PHE A 1 187 ? 0.006 17.069 -15.939 1.00 68.38 187 PHE A O 1
ATOM 1495 N N . TRP A 1 188 ? -1.353 16.359 -14.305 1.00 65.25 188 TRP A N 1
ATOM 1496 C CA . TRP A 1 188 ? -2.168 15.537 -15.191 1.00 65.25 188 TRP A CA 1
ATOM 1497 C C . TRP A 1 188 ? -2.930 16.410 -16.191 1.00 65.25 188 TRP A C 1
ATOM 1499 O O . TRP A 1 188 ? -2.917 16.087 -17.363 1.00 65.25 188 TRP A O 1
ATOM 1509 N N . GLN A 1 189 ? -3.448 17.574 -15.776 1.00 67.19 189 GLN A N 1
ATOM 1510 C CA . GLN A 1 189 ? -4.288 18.470 -16.594 1.00 67.19 189 GLN A CA 1
ATOM 1511 C C . GLN A 1 189 ? -3.620 19.012 -17.869 1.00 67.19 189 GLN A C 1
ATOM 1513 O O . GLN A 1 189 ? -4.313 19.414 -18.798 1.00 67.19 189 GLN A O 1
ATOM 1518 N N . ALA A 1 190 ? -2.285 19.052 -17.919 1.00 62.25 190 ALA A N 1
ATOM 1519 C CA . ALA A 1 190 ? -1.533 19.570 -19.066 1.00 62.25 190 ALA A CA 1
ATOM 1520 C C . ALA A 1 190 ? -1.382 18.547 -20.212 1.00 62.25 190 ALA A C 1
ATOM 1522 O O . ALA A 1 190 ? -0.822 18.858 -21.261 1.00 62.25 190 ALA A O 1
ATOM 1523 N N . SER A 1 191 ? -1.862 17.321 -20.012 1.00 60.25 191 SER A N 1
ATOM 1524 C CA . SER A 1 191 ? -1.828 16.208 -20.964 1.00 60.25 191 SER A CA 1
ATOM 1525 C C . SER A 1 191 ? -3.126 15.408 -20.803 1.00 60.25 191 SER A C 1
ATOM 1527 O O . SER A 1 191 ? -3.780 15.542 -19.784 1.00 60.25 191 SER A O 1
ATOM 1529 N N . ASP A 1 192 ? -3.555 14.592 -21.760 1.00 66.06 192 ASP A N 1
ATOM 1530 C CA . ASP A 1 192 ? -4.800 13.797 -21.646 1.00 66.06 192 ASP A CA 1
ATOM 1531 C C . ASP A 1 192 ? -4.646 12.605 -20.667 1.00 66.06 192 ASP A C 1
ATOM 1533 O O . ASP A 1 192 ? -4.847 11.439 -21.000 1.00 66.06 192 ASP A O 1
ATOM 1537 N N . ARG A 1 193 ? -4.145 12.895 -19.463 1.00 77.56 193 ARG A N 1
ATOM 1538 C CA . ARG A 1 193 ? -3.686 11.952 -18.448 1.00 77.56 193 ARG A CA 1
ATOM 1539 C C . ARG A 1 193 ? -4.603 11.955 -17.248 1.00 77.56 193 ARG A C 1
ATOM 1541 O O . ARG A 1 193 ? -5.257 12.948 -16.931 1.00 77.56 193 ARG A O 1
ATOM 1548 N N . GLN A 1 194 ? -4.591 10.834 -16.541 1.00 83.88 194 GLN A N 1
ATOM 1549 C CA . GLN A 1 194 ? -5.338 10.677 -15.303 1.00 83.88 194 GLN A CA 1
ATOM 1550 C C . GLN A 1 194 ? -4.421 10.923 -14.101 1.00 83.88 194 GLN A C 1
ATOM 1552 O O . GLN A 1 194 ? -3.214 10.683 -14.188 1.00 83.88 194 GLN A O 1
ATOM 1557 N N . PRO A 1 195 ? -4.955 11.396 -12.962 1.00 89.31 195 PRO A N 1
ATOM 1558 C CA . PRO A 1 195 ? -4.126 11.618 -11.783 1.00 89.31 195 PRO A CA 1
ATOM 1559 C C . PRO A 1 195 ? -3.552 10.316 -11.209 1.00 89.31 195 PRO A C 1
ATOM 1561 O O . PRO A 1 195 ? -2.496 10.344 -10.586 1.00 89.31 195 PRO A O 1
ATOM 1564 N N . LEU A 1 196 ? -4.217 9.178 -11.431 1.00 94.00 196 LEU A N 1
ATOM 1565 C CA . LEU A 1 196 ? -3.670 7.842 -11.216 1.00 94.00 196 LEU A CA 1
ATOM 1566 C C . LEU A 1 196 ? -3.777 7.051 -12.519 1.00 94.00 196 LEU A C 1
ATOM 1568 O O . LEU A 1 196 ? -4.862 6.892 -13.069 1.00 94.00 196 LEU A O 1
ATOM 1572 N N . GLU A 1 197 ? -2.651 6.531 -12.987 1.00 94.19 197 GLU A N 1
ATOM 1573 C CA . GLU A 1 197 ? -2.584 5.593 -14.102 1.00 94.19 197 GLU A CA 1
ATOM 1574 C C . GLU A 1 197 ? -2.018 4.273 -13.584 1.00 94.19 197 GLU A C 1
ATOM 1576 O O . GLU A 1 197 ? -0.981 4.260 -12.921 1.00 94.19 197 GLU A O 1
ATOM 1581 N N . VAL A 1 198 ? -2.676 3.157 -13.896 1.00 96.56 198 VAL A N 1
ATOM 1582 C CA . VAL A 1 198 ? -2.166 1.819 -13.580 1.00 96.56 198 VAL A CA 1
ATOM 1583 C C . VAL A 1 198 ? -1.975 1.053 -14.874 1.00 96.56 198 VAL A C 1
ATOM 1585 O O . VAL A 1 198 ? -2.868 1.001 -15.714 1.00 96.56 198 VAL A O 1
ATOM 1588 N N . TYR A 1 199 ? -0.808 0.451 -15.035 1.00 96.94 199 TYR A N 1
ATOM 1589 C CA . TYR A 1 199 ? -0.434 -0.348 -16.186 1.00 96.94 199 TYR A CA 1
ATOM 1590 C C . TYR A 1 199 ? -0.201 -1.790 -15.749 1.00 96.94 199 TYR A C 1
ATOM 1592 O O . TYR A 1 199 ? 0.423 -2.044 -14.718 1.00 96.94 199 TYR A O 1
ATOM 1600 N N . LYS A 1 200 ? -0.675 -2.738 -16.557 1.00 98.00 200 LYS A N 1
ATOM 1601 C CA . LYS A 1 200 ? -0.432 -4.171 -16.372 1.00 98.00 200 LYS A CA 1
ATOM 1602 C C . LYS A 1 200 ? 0.430 -4.695 -17.510 1.00 98.00 200 LYS A C 1
ATOM 1604 O O . LYS A 1 200 ? 0.170 -4.378 -18.673 1.00 98.00 200 LYS A O 1
ATOM 1609 N N . LEU A 1 201 ? 1.466 -5.454 -17.174 1.00 98.00 201 LEU A N 1
ATOM 1610 C CA . LEU A 1 201 ? 2.356 -6.070 -18.148 1.00 98.00 201 LEU A CA 1
ATOM 1611 C C . LEU A 1 201 ? 1.707 -7.335 -18.719 1.00 98.00 201 LEU A C 1
ATOM 1613 O O . LEU A 1 201 ? 1.465 -8.300 -17.992 1.00 98.00 201 LEU A O 1
ATOM 1617 N N . GLU A 1 202 ? 1.461 -7.346 -20.027 1.00 95.75 202 GLU A N 1
ATOM 1618 C CA . GLU A 1 202 ? 0.928 -8.499 -20.756 1.00 95.75 202 GLU A CA 1
ATOM 1619 C C . GLU A 1 202 ? 1.712 -8.688 -22.057 1.00 95.75 202 GLU A C 1
ATOM 1621 O O . GLU A 1 202 ? 1.914 -7.739 -22.817 1.00 95.75 202 GLU A O 1
ATOM 1626 N N . ALA A 1 203 ? 2.194 -9.912 -22.301 1.00 91.62 203 ALA A N 1
ATOM 1627 C CA . ALA A 1 203 ? 3.018 -10.254 -23.468 1.00 91.62 203 ALA A CA 1
ATOM 1628 C C . ALA A 1 203 ? 4.202 -9.283 -23.702 1.00 91.62 203 ALA A C 1
ATOM 1630 O O . ALA A 1 203 ? 4.488 -8.888 -24.830 1.00 91.62 203 ALA A O 1
ATOM 1631 N N . GLY A 1 204 ? 4.870 -8.864 -22.619 1.00 90.00 204 GLY A N 1
ATOM 1632 C CA . GLY A 1 204 ? 6.038 -7.975 -22.673 1.00 90.00 204 GLY A CA 1
ATOM 1633 C C . GLY A 1 204 ? 5.724 -6.493 -22.908 1.00 90.00 204 GLY A C 1
ATOM 1634 O O . GLY A 1 204 ? 6.650 -5.698 -23.058 1.00 90.00 204 GLY A O 1
ATOM 1635 N N . LYS A 1 205 ? 4.445 -6.090 -22.921 1.00 93.38 205 LYS A N 1
ATOM 1636 C CA . LYS A 1 205 ? 4.031 -4.691 -23.091 1.00 93.38 205 LYS A CA 1
ATOM 1637 C C . LYS A 1 205 ? 3.058 -4.254 -22.001 1.00 93.38 205 LYS A C 1
ATOM 1639 O O . LYS A 1 205 ? 2.200 -5.017 -21.569 1.00 93.38 205 LYS A O 1
ATOM 1644 N N . TYR A 1 206 ? 3.184 -3.004 -21.567 1.00 95.75 206 TYR A N 1
ATOM 1645 C CA . TYR A 1 206 ? 2.238 -2.403 -20.638 1.00 95.75 206 TYR A CA 1
ATOM 1646 C C . TYR A 1 206 ? 0.952 -1.961 -21.330 1.00 95.75 206 TYR A C 1
ATOM 1648 O O . TYR A 1 206 ? 0.981 -1.247 -22.336 1.00 95.75 206 TYR A O 1
ATOM 1656 N N . TRP A 1 207 ? -0.170 -2.325 -20.719 1.00 95.25 207 TRP A N 1
ATOM 1657 C CA . TRP A 1 207 ? -1.501 -1.867 -21.088 1.00 95.25 207 TRP A CA 1
ATOM 1658 C C . TRP A 1 207 ? -2.088 -1.062 -19.942 1.00 95.25 207 TRP A C 1
ATOM 1660 O O . TRP A 1 207 ? -2.184 -1.563 -18.817 1.00 95.25 207 TRP A O 1
ATOM 1670 N N . GLN A 1 208 ? -2.474 0.182 -20.227 1.00 94.88 208 GLN A N 1
ATOM 1671 C CA . GLN A 1 208 ? -3.154 1.023 -19.251 1.00 94.88 208 GLN A CA 1
ATOM 1672 C C . GLN A 1 208 ? -4.503 0.398 -18.899 1.00 94.88 208 GLN A C 1
ATOM 1674 O O . GLN A 1 208 ? -5.304 0.059 -19.772 1.00 94.88 208 GLN A O 1
ATOM 1679 N N . GLN A 1 209 ? -4.734 0.249 -17.608 1.00 95.88 209 GLN A N 1
ATOM 1680 C CA . GLN A 1 209 ? -5.938 -0.317 -17.041 1.00 95.88 209 GLN A CA 1
ATOM 1681 C C . GLN A 1 209 ? -6.938 0.791 -16.715 1.00 95.88 209 GLN A C 1
ATOM 1683 O O . GLN A 1 209 ? -6.573 1.952 -16.521 1.00 95.88 209 GLN A O 1
ATOM 1688 N N . ARG A 1 210 ? -8.220 0.427 -16.681 1.00 92.62 210 ARG A N 1
ATOM 1689 C CA . ARG A 1 210 ? -9.321 1.335 -16.343 1.00 92.62 210 ARG A CA 1
ATOM 1690 C C . ARG A 1 210 ? -9.937 0.936 -15.008 1.00 92.62 210 ARG A C 1
ATOM 1692 O O . ARG A 1 210 ? -9.953 -0.243 -14.666 1.00 92.62 210 ARG A O 1
ATOM 1699 N N . GLY A 1 211 ? -10.521 1.917 -14.328 1.00 90.12 211 GLY A N 1
ATOM 1700 C CA . GLY A 1 211 ? -11.199 1.733 -13.048 1.00 90.12 211 GLY A CA 1
ATOM 1701 C C . GLY A 1 211 ? -10.338 2.175 -11.870 1.00 90.12 211 GLY A C 1
ATOM 1702 O O . GLY A 1 211 ? -9.123 2.001 -11.870 1.00 90.12 211 GLY A O 1
ATOM 1703 N N . GLU A 1 212 ? -10.995 2.769 -10.881 1.00 92.94 212 GLU A N 1
ATOM 1704 C CA . GLU A 1 212 ? -10.381 3.240 -9.648 1.00 92.94 212 GLU A CA 1
ATOM 1705 C C . GLU A 1 212 ? -11.358 2.975 -8.484 1.00 92.94 212 GLU A C 1
ATOM 1707 O O . GLU A 1 212 ? -12.485 3.472 -8.537 1.00 92.94 212 GLU A O 1
ATOM 1712 N N . PRO A 1 213 ? -10.980 2.173 -7.471 1.00 96.88 213 PRO A N 1
ATOM 1713 C CA . PRO A 1 213 ? -9.692 1.493 -7.332 1.00 96.88 213 PRO A CA 1
ATOM 1714 C C . PRO A 1 213 ? -9.478 0.400 -8.393 1.00 96.88 213 PRO A C 1
ATOM 1716 O O . PRO A 1 213 ? -10.410 -0.297 -8.791 1.00 96.88 213 PRO A O 1
ATOM 1719 N N . PHE A 1 214 ? -8.236 0.238 -8.851 1.00 97.75 214 PHE A N 1
ATOM 1720 C CA . PHE A 1 214 ? -7.861 -0.848 -9.753 1.00 97.75 214 PHE A CA 1
ATOM 1721 C C . PHE A 1 214 ? -7.448 -2.080 -8.946 1.00 97.75 214 PHE A C 1
ATOM 1723 O O . PHE A 1 214 ? -6.487 -2.017 -8.179 1.00 97.75 214 PHE A O 1
ATOM 1730 N N . TRP A 1 215 ? -8.158 -3.196 -9.126 1.00 98.25 215 TRP A N 1
ATOM 1731 C CA . TRP A 1 215 ? -7.881 -4.466 -8.450 1.00 98.25 215 TRP A CA 1
ATOM 1732 C C . TRP A 1 215 ? -6.766 -5.259 -9.142 1.00 98.25 215 TRP A C 1
ATOM 1734 O O . TRP A 1 215 ? -6.858 -5.571 -10.328 1.00 98.25 215 TRP A O 1
ATOM 1744 N N . MET A 1 216 ? -5.738 -5.638 -8.380 1.00 98.31 216 MET A N 1
ATOM 1745 C CA . MET A 1 216 ? -4.607 -6.456 -8.822 1.00 98.31 216 MET A CA 1
ATOM 1746 C C . MET A 1 216 ? -4.736 -7.870 -8.230 1.00 98.31 216 MET A C 1
ATOM 1748 O O . MET A 1 216 ? -4.321 -8.096 -7.088 1.00 98.31 216 MET A O 1
ATOM 1752 N N . PRO A 1 217 ? -5.316 -8.840 -8.966 1.00 97.31 217 PRO A N 1
ATOM 1753 C CA . PRO A 1 217 ? -5.683 -10.142 -8.408 1.00 97.31 217 PRO A CA 1
ATOM 1754 C C . PRO A 1 217 ? -4.492 -10.953 -7.884 1.00 97.31 217 PRO A C 1
ATOM 1756 O O . PRO A 1 217 ? -4.625 -11.624 -6.868 1.00 97.31 217 PRO A O 1
ATOM 1759 N N . GLU A 1 218 ? -3.319 -10.858 -8.509 1.00 96.94 218 GLU A N 1
ATOM 1760 C CA . GLU A 1 218 ? -2.105 -11.565 -8.078 1.00 96.94 218 GLU A CA 1
ATOM 1761 C C . GLU A 1 218 ? -1.515 -11.004 -6.780 1.00 96.94 218 GLU A C 1
ATOM 1763 O O . GLU A 1 218 ? -0.726 -11.681 -6.127 1.00 96.94 218 GLU A O 1
ATOM 1768 N N . LEU A 1 219 ? -1.886 -9.775 -6.408 1.00 97.88 219 LEU A N 1
ATOM 1769 C CA . LEU A 1 219 ? -1.494 -9.152 -5.143 1.00 97.88 219 LEU A CA 1
ATOM 1770 C C . LEU A 1 219 ? -2.584 -9.251 -4.079 1.00 97.88 219 LEU A C 1
ATOM 1772 O O . LEU A 1 219 ? -2.298 -9.033 -2.905 1.00 97.88 219 LEU A O 1
ATOM 1776 N N . VAL A 1 220 ? -3.819 -9.564 -4.486 1.00 97.69 220 VAL A N 1
ATOM 1777 C CA . VAL A 1 220 ? -5.017 -9.490 -3.638 1.00 97.69 220 VAL A CA 1
ATOM 1778 C C . VAL A 1 220 ? -5.151 -8.089 -3.014 1.00 97.69 220 VAL A C 1
ATOM 1780 O O . VAL A 1 220 ? -5.489 -7.923 -1.843 1.00 97.69 220 VAL A O 1
ATOM 1783 N N . LEU A 1 221 ? -4.857 -7.062 -3.816 1.00 98.44 221 LEU A N 1
ATOM 1784 C CA . LEU A 1 221 ? -4.899 -5.656 -3.423 1.00 98.44 221 LEU A CA 1
ATOM 1785 C C . LEU A 1 221 ? -5.463 -4.800 -4.554 1.00 98.44 221 LEU A C 1
ATOM 1787 O O . LEU A 1 221 ? -5.113 -4.987 -5.717 1.00 98.44 221 LEU A O 1
ATOM 1791 N N . GLY A 1 222 ? -6.284 -3.814 -4.210 1.00 98.50 222 GLY A N 1
ATOM 1792 C CA . GLY A 1 222 ? -6.650 -2.715 -5.095 1.00 98.50 222 GLY A CA 1
ATOM 1793 C C . GLY A 1 222 ? -5.855 -1.453 -4.777 1.00 98.50 222 GLY A C 1
ATOM 1794 O O . GLY A 1 222 ? -5.473 -1.253 -3.630 1.00 98.50 222 GLY A O 1
ATOM 1795 N N . ILE A 1 223 ? -5.614 -0.593 -5.763 1.00 98.69 223 ILE A N 1
ATOM 1796 C CA . ILE A 1 223 ? -4.965 0.716 -5.583 1.00 98.69 223 ILE A CA 1
ATOM 1797 C C . ILE A 1 223 ? -5.883 1.820 -6.104 1.00 98.69 223 ILE A C 1
ATOM 1799 O O . ILE A 1 223 ? -6.461 1.693 -7.183 1.00 98.69 223 ILE A O 1
ATOM 1803 N N . GLY A 1 224 ? -6.027 2.903 -5.349 1.00 98.06 224 GLY A N 1
ATOM 1804 C CA . GLY A 1 224 ? -6.893 4.014 -5.736 1.00 98.06 224 GLY A CA 1
ATOM 1805 C C . GLY A 1 224 ? -6.711 5.244 -4.862 1.00 98.06 224 GLY A C 1
ATOM 1806 O O . GLY A 1 224 ? -5.985 5.213 -3.862 1.00 98.06 224 GLY A O 1
ATOM 1807 N N . ARG A 1 225 ? -7.384 6.325 -5.246 1.00 97.06 225 ARG A N 1
ATOM 1808 C CA . ARG A 1 225 ? -7.345 7.618 -4.568 1.00 97.06 225 ARG A CA 1
ATOM 1809 C C . ARG A 1 225 ? -8.584 7.850 -3.720 1.00 97.06 225 ARG A C 1
ATOM 1811 O O . ARG A 1 225 ? -9.698 7.562 -4.140 1.00 97.06 225 ARG A O 1
ATOM 1818 N N . GLU A 1 226 ? -8.377 8.425 -2.543 1.00 96.44 226 GLU A N 1
ATOM 1819 C CA . GLU A 1 226 ? -9.455 8.921 -1.687 1.00 96.44 226 GLU A CA 1
ATOM 1820 C C . GLU A 1 226 ? -8.995 10.188 -0.961 1.00 96.44 226 GLU A C 1
ATOM 1822 O O . GLU A 1 226 ? -7.796 10.406 -0.745 1.00 96.44 226 GLU A O 1
ATOM 1827 N N . TRP A 1 227 ? -9.943 11.053 -0.604 1.00 95.44 227 TRP A N 1
ATOM 1828 C CA . TRP A 1 227 ? -9.658 12.226 0.213 1.00 95.44 227 TRP A CA 1
ATOM 1829 C C . TRP A 1 227 ? -9.529 11.815 1.679 1.00 95.44 227 TRP A C 1
ATOM 1831 O O . TRP A 1 227 ? -10.392 11.122 2.210 1.00 95.44 227 TRP A O 1
ATOM 1841 N N . GLY A 1 228 ? -8.464 12.252 2.343 1.00 94.31 228 GLY A N 1
ATOM 1842 C CA . GLY A 1 228 ? -8.222 11.906 3.739 1.00 94.31 228 GLY A CA 1
ATOM 1843 C C . GLY A 1 228 ? -7.178 12.794 4.399 1.00 94.31 228 GLY A C 1
ATOM 1844 O O . GLY A 1 228 ? -6.487 13.575 3.736 1.00 94.31 228 GLY A O 1
ATOM 1845 N N . THR A 1 229 ? -7.062 12.670 5.718 1.00 94.38 229 THR A N 1
ATOM 1846 C CA . THR A 1 229 ? -6.103 13.418 6.536 1.00 94.38 229 THR A CA 1
ATOM 1847 C C . THR A 1 229 ? -5.026 12.472 7.046 1.00 94.38 229 THR A C 1
ATOM 1849 O O . THR A 1 229 ? -5.255 11.708 7.975 1.00 94.38 229 THR A O 1
ATOM 1852 N N . ASN A 1 230 ? -3.833 12.544 6.456 1.00 94.38 230 ASN A N 1
ATOM 1853 C CA . ASN A 1 230 ? -2.673 11.757 6.884 1.00 94.38 230 ASN A CA 1
ATOM 1854 C C . ASN A 1 230 ? -1.527 12.695 7.228 1.00 94.38 230 ASN A C 1
ATOM 1856 O O . ASN A 1 230 ? -1.343 13.711 6.558 1.00 94.38 230 ASN A O 1
ATOM 1860 N N . TYR A 1 231 ? -0.762 12.370 8.271 1.00 91.69 231 TYR A N 1
ATOM 1861 C CA . TYR A 1 231 ? 0.337 13.218 8.753 1.00 91.69 231 TYR A CA 1
ATOM 1862 C C . TYR A 1 231 ? -0.100 14.673 9.036 1.00 91.69 231 TYR A C 1
ATOM 1864 O O . TYR A 1 231 ? 0.657 15.613 8.811 1.00 91.69 231 TYR A O 1
ATOM 1872 N N . GLY A 1 232 ? -1.349 14.874 9.479 1.00 91.38 232 GLY A N 1
ATOM 1873 C CA . GLY A 1 232 ? -1.933 16.203 9.702 1.00 91.38 232 GLY A CA 1
ATOM 1874 C C . GLY A 1 232 ? -2.309 16.973 8.428 1.00 91.38 232 GLY A C 1
ATOM 1875 O O . GLY A 1 232 ? -2.656 18.149 8.514 1.00 91.38 232 GLY A O 1
ATOM 1876 N N . TRP A 1 233 ? -2.262 16.340 7.250 1.00 91.19 233 TRP A N 1
ATOM 1877 C CA . TRP A 1 233 ? -2.524 16.987 5.966 1.00 91.19 233 TRP A CA 1
ATOM 1878 C C . TRP A 1 233 ? -3.713 16.363 5.224 1.00 91.19 233 TRP A C 1
ATOM 1880 O O . TRP A 1 233 ? -3.674 15.213 4.773 1.00 91.19 233 TRP A O 1
ATOM 1890 N N . SER A 1 234 ? -4.770 17.162 5.064 1.00 93.75 234 SER A N 1
ATOM 1891 C CA . SER A 1 234 ? -5.970 16.815 4.299 1.00 93.75 234 SER A CA 1
ATOM 1892 C C . SER A 1 234 ? -5.766 17.031 2.802 1.00 93.75 234 SER A C 1
ATOM 1894 O O . SER A 1 234 ? -5.566 18.164 2.357 1.00 93.75 234 SER A O 1
ATOM 1896 N N . ARG A 1 235 ? -5.810 15.947 2.023 1.00 92.50 235 ARG A N 1
ATOM 1897 C CA . ARG A 1 235 ? -5.707 15.964 0.556 1.00 92.50 235 ARG A CA 1
ATOM 1898 C C . ARG A 1 235 ? -6.123 14.621 -0.039 1.00 92.50 235 ARG A C 1
ATOM 1900 O O . ARG A 1 235 ? -6.526 13.711 0.673 1.00 92.50 235 ARG A O 1
ATOM 1907 N N . GLU A 1 236 ? -6.010 14.503 -1.356 1.00 93.38 236 GLU A N 1
ATOM 1908 C CA . GLU A 1 236 ? -6.095 13.217 -2.042 1.00 93.38 236 GLU A CA 1
ATOM 1909 C C . GLU A 1 236 ? -4.822 12.388 -1.797 1.00 93.38 236 GLU A C 1
ATOM 1911 O O . GLU A 1 236 ? -3.696 12.832 -2.074 1.00 93.38 236 GLU A O 1
ATOM 1916 N N . TRP A 1 237 ? -5.017 11.181 -1.276 1.00 96.12 237 TRP A N 1
ATOM 1917 C CA . TRP A 1 237 ? -3.978 10.202 -0.969 1.00 96.12 237 TRP A CA 1
ATOM 1918 C C . TRP A 1 237 ? -4.214 8.913 -1.753 1.00 96.12 237 TRP A C 1
ATOM 1920 O O . TRP A 1 237 ? -5.324 8.659 -2.214 1.00 96.12 237 TRP A O 1
ATOM 1930 N N . LEU A 1 238 ? -3.168 8.094 -1.884 1.00 97.81 238 LEU A N 1
ATOM 1931 C CA . LEU A 1 238 ? -3.313 6.720 -2.357 1.00 97.81 238 LEU A CA 1
ATOM 1932 C C . LEU A 1 238 ? -3.522 5.778 -1.184 1.00 97.81 238 LEU A C 1
ATOM 1934 O O . LEU A 1 238 ? -2.861 5.911 -0.153 1.00 97.81 238 LEU A O 1
ATOM 1938 N N . TYR A 1 239 ? -4.372 4.785 -1.404 1.00 98.62 239 TYR A N 1
ATOM 1939 C CA . TYR A 1 239 ? -4.659 3.740 -0.439 1.00 98.62 239 TYR A CA 1
ATOM 1940 C C . TYR A 1 239 ? -4.760 2.375 -1.105 1.00 98.62 239 TYR A C 1
ATOM 1942 O O . TYR A 1 239 ? -5.019 2.264 -2.305 1.00 98.62 239 TYR A O 1
ATOM 1950 N N . TRP A 1 240 ? -4.598 1.337 -0.289 1.00 98.69 240 TRP A N 1
ATOM 1951 C CA . TRP A 1 240 ? -4.934 -0.025 -0.674 1.00 98.69 240 TRP A CA 1
ATOM 1952 C C . TRP A 1 240 ? -6.426 -0.296 -0.461 1.00 98.69 240 TRP A C 1
ATOM 1954 O O . TRP A 1 240 ? -7.026 0.233 0.474 1.00 98.69 240 TRP A O 1
ATOM 1964 N N . TYR A 1 241 ? -7.000 -1.154 -1.297 1.00 98.69 241 TYR A N 1
ATOM 1965 C CA . TYR A 1 241 ? -8.413 -1.533 -1.283 1.00 98.69 241 TYR A CA 1
ATOM 1966 C C . TYR A 1 241 ? -8.574 -3.052 -1.288 1.00 98.69 241 TYR A C 1
ATOM 1968 O O . TYR A 1 241 ? -7.715 -3.775 -1.800 1.00 98.69 241 TYR A O 1
ATOM 1976 N N . ASP A 1 242 ? -9.683 -3.537 -0.741 1.00 98.25 242 ASP A N 1
ATOM 1977 C CA . ASP A 1 242 ? -10.102 -4.930 -0.865 1.00 98.25 242 ASP A CA 1
ATOM 1978 C C . ASP A 1 242 ? -10.752 -5.220 -2.236 1.00 98.25 242 ASP A C 1
ATOM 1980 O O . ASP A 1 242 ? -10.945 -4.331 -3.071 1.00 98.25 242 ASP A O 1
ATOM 1984 N N . PHE A 1 243 ? -11.115 -6.484 -2.476 1.00 96.94 243 PHE A N 1
ATOM 1985 C CA . PHE A 1 243 ? -11.724 -6.920 -3.742 1.00 96.94 243 PHE A CA 1
ATOM 1986 C C . PHE A 1 243 ? -13.123 -6.335 -3.992 1.00 96.94 243 PHE A C 1
ATOM 1988 O O . PHE A 1 243 ? -13.637 -6.414 -5.106 1.00 96.94 243 PHE A O 1
ATOM 1995 N N . ARG A 1 244 ? -13.763 -5.789 -2.953 1.00 97.38 244 ARG A N 1
ATOM 1996 C CA . ARG A 1 244 ? -15.090 -5.166 -3.013 1.00 97.38 244 ARG A CA 1
ATOM 1997 C C . ARG A 1 244 ? -14.987 -3.654 -3.234 1.00 97.38 244 ARG A C 1
ATOM 1999 O O . ARG A 1 244 ? -16.020 -3.007 -3.386 1.00 97.38 244 ARG A O 1
ATOM 2006 N N . GLY A 1 245 ? -13.772 -3.102 -3.257 1.00 96.88 245 GLY A N 1
ATOM 2007 C CA . GLY A 1 245 ? -13.517 -1.676 -3.409 1.00 96.88 245 GLY A CA 1
ATOM 2008 C C . GLY A 1 245 ? -13.597 -0.886 -2.103 1.00 96.88 245 GLY A C 1
ATOM 2009 O O . GLY A 1 245 ? -13.706 0.335 -2.160 1.00 96.88 245 GLY A O 1
ATOM 2010 N N . TYR A 1 246 ? -13.534 -1.535 -0.935 1.00 97.62 246 TYR A N 1
ATOM 2011 C CA . TYR A 1 246 ? -13.403 -0.827 0.340 1.00 97.62 246 TYR A CA 1
ATOM 2012 C C . TYR A 1 246 ? -11.942 -0.550 0.654 1.00 97.62 246 TYR A C 1
ATOM 2014 O O . TYR A 1 246 ? -11.090 -1.437 0.590 1.00 97.62 246 TYR A O 1
ATOM 2022 N N . ARG A 1 247 ? -11.668 0.697 1.024 1.00 97.81 247 ARG A N 1
ATOM 2023 C CA . ARG A 1 247 ? -10.347 1.157 1.430 1.00 97.81 247 ARG A CA 1
ATOM 2024 C C . ARG A 1 247 ? -9.912 0.496 2.737 1.00 97.81 247 ARG A C 1
ATOM 2026 O O . ARG A 1 247 ? -10.677 0.461 3.703 1.00 97.81 247 ARG A O 1
ATOM 2033 N N . TYR A 1 248 ? -8.664 0.038 2.796 1.00 98.19 248 TYR A N 1
ATOM 2034 C CA . TYR A 1 248 ? -8.057 -0.375 4.056 1.00 98.19 248 TYR A CA 1
ATOM 2035 C C . TYR A 1 248 ? -7.742 0.854 4.926 1.00 98.19 248 TYR A C 1
ATOM 2037 O O . TYR A 1 248 ? -7.178 1.838 4.427 1.00 98.19 248 TYR A O 1
ATOM 2045 N N . PRO A 1 249 ? -8.102 0.823 6.221 1.00 97.12 249 PRO A N 1
ATOM 2046 C CA . PRO A 1 249 ? -7.863 1.941 7.120 1.00 97.12 249 PRO A CA 1
ATOM 2047 C C . PRO A 1 249 ? -6.370 2.098 7.424 1.00 97.12 249 PRO A C 1
ATOM 2049 O O . PRO A 1 249 ? -5.585 1.153 7.339 1.00 97.12 249 PRO A O 1
ATOM 2052 N N . THR A 1 250 ? -5.976 3.305 7.810 1.00 96.94 250 THR A N 1
ATOM 2053 C CA . THR A 1 250 ? -4.631 3.590 8.317 1.00 96.94 250 THR A CA 1
ATOM 2054 C C . THR A 1 250 ? -4.506 3.187 9.784 1.00 96.94 250 THR A C 1
ATOM 2056 O O . THR A 1 250 ? -5.503 3.097 10.499 1.00 96.94 250 THR A O 1
ATOM 2059 N N . ALA A 1 251 ? -3.277 3.011 10.274 1.00 92.31 251 ALA A N 1
ATOM 2060 C CA . ALA A 1 251 ? -3.028 2.745 11.694 1.00 92.31 251 ALA A CA 1
ATOM 2061 C C . ALA A 1 251 ? -3.640 3.823 12.610 1.00 92.31 251 ALA A C 1
ATOM 2063 O O . ALA A 1 251 ? -4.169 3.511 13.674 1.00 92.31 251 ALA A O 1
ATOM 2064 N N . THR A 1 252 ? -3.620 5.089 12.179 1.00 92.50 252 THR A N 1
ATOM 2065 C CA . THR A 1 252 ? -4.233 6.199 12.921 1.00 92.50 252 THR A CA 1
ATOM 2066 C C . THR A 1 252 ? -5.752 6.065 12.983 1.00 92.50 252 THR A C 1
ATOM 2068 O O . THR A 1 252 ? -6.320 6.200 14.061 1.00 92.50 252 THR A O 1
ATOM 2071 N N . GLU A 1 253 ? -6.402 5.742 11.863 1.00 94.75 253 GLU A N 1
ATOM 2072 C CA . GLU A 1 253 ? -7.855 5.527 11.814 1.00 94.75 253 GLU A CA 1
ATOM 2073 C C . GLU A 1 253 ? -8.279 4.314 12.659 1.00 94.75 253 GLU A C 1
ATOM 2075 O O . GLU A 1 253 ? -9.303 4.362 13.343 1.00 94.75 253 GLU A O 1
ATOM 2080 N N . ILE A 1 254 ? -7.482 3.238 12.651 1.00 94.44 254 ILE A N 1
ATOM 2081 C CA . ILE A 1 254 ? -7.697 2.060 13.506 1.00 94.44 254 ILE A CA 1
ATOM 2082 C C . ILE A 1 254 ? -7.611 2.462 14.983 1.00 94.44 254 ILE A C 1
ATOM 2084 O O . ILE A 1 254 ? -8.553 2.219 15.736 1.00 94.44 254 ILE A O 1
ATOM 2088 N N . ALA A 1 255 ? -6.525 3.126 15.387 1.00 93.62 255 ALA A N 1
ATOM 2089 C CA . ALA A 1 255 ? -6.307 3.531 16.774 1.00 93.62 255 ALA A CA 1
ATOM 2090 C C . ALA A 1 255 ? -7.375 4.518 17.275 1.00 93.62 255 ALA A C 1
ATOM 2092 O O . ALA A 1 255 ? -7.825 4.429 18.418 1.00 93.62 255 ALA A O 1
ATOM 2093 N N . GLU A 1 256 ? -7.817 5.451 16.429 1.00 93.00 256 GLU A N 1
ATOM 2094 C CA . GLU A 1 256 ? -8.898 6.380 16.760 1.00 93.00 256 GLU A CA 1
ATOM 2095 C C . GLU A 1 256 ? -10.224 5.642 16.966 1.00 93.00 256 GLU A C 1
ATOM 2097 O O . GLU A 1 256 ? -10.911 5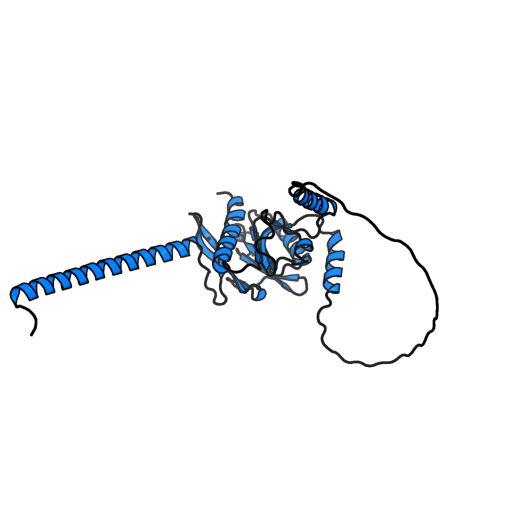.865 17.966 1.00 93.00 256 GLU A O 1
ATOM 2102 N N . LYS A 1 257 ? -10.554 4.699 16.078 1.00 94.56 257 LYS A N 1
ATOM 2103 C CA . LYS A 1 257 ? -11.752 3.868 16.214 1.00 94.56 257 LYS A CA 1
ATOM 2104 C C . LYS A 1 257 ? -11.730 3.042 17.501 1.00 94.56 257 LYS A C 1
ATOM 2106 O O . LYS A 1 257 ? -12.732 3.011 18.215 1.00 94.56 257 LYS A O 1
ATOM 2111 N N . GLU A 1 258 ? -10.607 2.405 17.821 1.00 94.81 258 GLU A N 1
ATOM 2112 C CA . GLU A 1 258 ? -10.439 1.629 19.057 1.00 94.81 258 GLU A CA 1
ATOM 2113 C C . GLU A 1 258 ? -10.555 2.507 20.308 1.00 94.81 258 GLU A C 1
ATOM 2115 O O . GLU A 1 258 ? -11.206 2.125 21.287 1.00 94.81 258 GLU A O 1
ATOM 2120 N N . ARG A 1 259 ? -9.979 3.715 20.274 1.00 95.31 259 ARG A N 1
ATOM 2121 C CA . ARG A 1 259 ? -10.091 4.688 21.364 1.00 95.31 259 ARG A CA 1
ATOM 2122 C C . ARG A 1 259 ? -11.544 5.094 21.595 1.00 95.31 259 ARG A C 1
ATOM 2124 O O . ARG A 1 259 ? -11.999 5.046 22.737 1.00 95.31 259 ARG A O 1
ATOM 2131 N N . LEU A 1 260 ? -12.273 5.440 20.534 1.00 96.69 260 LEU A N 1
ATOM 2132 C CA . LEU A 1 260 ? -13.687 5.818 20.620 1.00 96.69 260 LEU A CA 1
ATOM 2133 C C . LEU A 1 260 ? -14.552 4.667 21.151 1.00 96.69 260 LEU A C 1
ATOM 2135 O O . LEU A 1 260 ? -15.413 4.881 22.002 1.00 96.69 260 LEU A O 1
ATOM 2139 N N . GLN A 1 261 ? -14.300 3.435 20.704 1.00 95.81 261 GLN A N 1
ATOM 2140 C CA . GLN A 1 261 ? -15.002 2.252 21.211 1.00 95.81 261 GLN A CA 1
ATOM 2141 C C . GLN A 1 261 ? -14.709 1.996 22.691 1.00 95.81 261 GLN A C 1
ATOM 2143 O O . GLN A 1 261 ? -15.622 1.693 23.458 1.00 95.81 261 GLN A O 1
ATOM 2148 N N . THR A 1 262 ? -13.452 2.153 23.105 1.00 96.75 262 THR A N 1
ATOM 2149 C CA . THR A 1 262 ? -13.042 1.993 24.505 1.00 96.75 262 THR A CA 1
ATOM 2150 C C . THR A 1 262 ? -13.689 3.049 25.395 1.00 96.75 262 THR A C 1
ATOM 2152 O O . THR A 1 262 ? -14.141 2.735 26.494 1.00 96.75 262 THR A O 1
ATOM 2155 N N . GLU A 1 263 ? -13.749 4.297 24.936 1.00 96.69 263 GLU A N 1
ATOM 2156 C CA . GLU A 1 263 ? -14.394 5.392 25.660 1.00 96.69 263 GLU A CA 1
ATOM 2157 C C . GLU A 1 263 ? -15.897 5.143 25.815 1.00 96.69 263 GLU A C 1
ATOM 2159 O O . GLU A 1 263 ? -16.409 5.190 26.932 1.00 96.69 263 GLU A O 1
ATOM 2164 N N . LEU A 1 264 ? -16.576 4.744 24.735 1.00 97.19 264 LEU A N 1
ATOM 2165 C CA . LEU A 1 264 ? -17.993 4.388 24.775 1.00 97.19 264 LEU A CA 1
ATOM 2166 C C . LEU A 1 264 ? -18.272 3.219 25.732 1.00 97.19 264 LEU A C 1
ATOM 2168 O O . LEU A 1 264 ? -19.192 3.292 26.546 1.00 97.19 264 LEU A O 1
ATOM 2172 N N . ALA A 1 265 ? -17.465 2.157 25.668 1.00 96.00 265 ALA A N 1
ATOM 2173 C CA . ALA A 1 265 ? -17.603 1.007 26.557 1.00 96.00 265 ALA A CA 1
ATOM 2174 C C . ALA A 1 265 ? -17.385 1.399 28.028 1.00 96.00 265 ALA A C 1
ATOM 2176 O O . ALA A 1 265 ? -18.125 0.952 28.904 1.00 96.00 265 ALA A O 1
ATOM 2177 N N . ARG A 1 266 ? -16.413 2.277 28.313 1.00 96.81 266 ARG A N 1
ATOM 2178 C CA . ARG A 1 266 ? -16.183 2.810 29.666 1.00 96.81 266 ARG A CA 1
ATOM 2179 C C . ARG A 1 266 ? -17.374 3.618 30.167 1.00 96.81 266 ARG A C 1
ATOM 2181 O O . ARG A 1 266 ? -17.772 3.4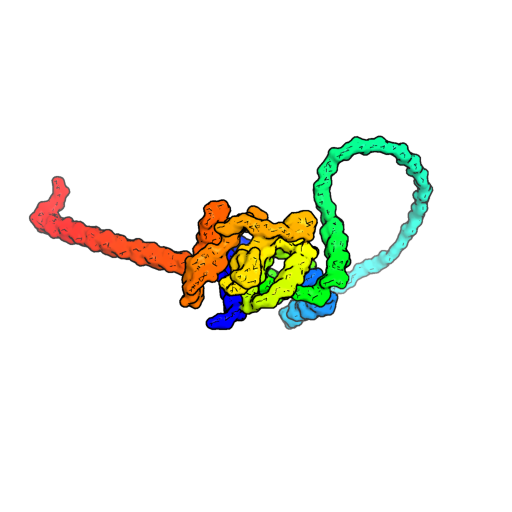28 31.314 1.00 96.81 266 ARG A O 1
ATOM 2188 N N . SER A 1 267 ? -17.960 4.469 29.326 1.00 96.88 267 SER A N 1
ATOM 2189 C CA . SER A 1 267 ? -19.162 5.229 29.682 1.00 96.88 267 SER A CA 1
ATOM 2190 C C . SER A 1 267 ? -20.342 4.311 30.006 1.00 96.88 267 SER A C 1
ATOM 2192 O O . SER A 1 267 ? -21.001 4.515 31.022 1.00 96.88 267 SER A O 1
ATOM 2194 N N . GLN A 1 268 ? -20.561 3.258 29.213 1.00 96.81 268 GLN A N 1
ATOM 2195 C CA . GLN A 1 268 ? -21.626 2.279 29.468 1.00 96.81 268 GLN A CA 1
ATOM 2196 C C . GLN A 1 268 ? -21.406 1.501 30.771 1.00 96.81 268 GLN A C 1
ATOM 2198 O O . GLN A 1 268 ? -22.339 1.319 31.549 1.00 96.81 268 GLN A O 1
ATOM 2203 N N . VAL A 1 269 ? -20.171 1.064 31.040 1.00 97.69 269 VAL A N 1
ATOM 2204 C CA . VAL A 1 269 ? -19.834 0.380 32.299 1.00 97.69 269 VAL A CA 1
ATOM 2205 C C . VAL A 1 269 ? -20.083 1.293 33.496 1.00 97.69 269 VAL A C 1
ATOM 2207 O O . VAL A 1 269 ? -20.647 0.845 34.490 1.00 97.69 269 VAL A O 1
ATOM 2210 N N . PHE A 1 270 ? -19.701 2.566 33.401 1.00 97.50 270 PHE A N 1
ATOM 2211 C CA . PHE A 1 270 ? -19.923 3.537 34.466 1.00 97.50 270 PHE A CA 1
ATOM 2212 C C . PHE A 1 270 ? -21.417 3.770 34.740 1.00 97.50 270 PHE A C 1
ATOM 2214 O O . PHE A 1 270 ? -21.833 3.782 35.897 1.00 97.50 270 PHE A O 1
ATOM 2221 N N . GLU A 1 271 ? -22.237 3.894 33.696 1.00 97.31 271 GLU A N 1
ATOM 2222 C CA . GLU A 1 271 ? -23.690 4.048 33.830 1.00 97.31 271 GLU A CA 1
ATOM 2223 C C . GLU A 1 271 ? -24.339 2.816 34.476 1.00 97.31 271 GLU A C 1
ATOM 2225 O O . GLU A 1 271 ? -25.109 2.941 35.430 1.00 97.31 271 GLU A O 1
ATOM 2230 N N . LEU A 1 272 ? -23.973 1.614 34.025 1.00 97.38 272 LEU A N 1
ATOM 2231 C CA . LEU A 1 272 ? -24.458 0.368 34.620 1.00 97.38 272 LEU A CA 1
ATOM 2232 C C . LEU A 1 272 ? -24.033 0.237 36.086 1.00 97.38 272 LEU A C 1
ATOM 2234 O O . LEU A 1 272 ? -24.826 -0.203 36.916 1.00 97.38 272 LEU A O 1
ATOM 2238 N N . GLN A 1 273 ? -22.808 0.642 36.428 1.00 97.06 273 GLN A N 1
ATOM 2239 C CA . GLN A 1 273 ? -22.343 0.659 37.816 1.00 97.06 273 GLN A CA 1
ATOM 2240 C C . GLN A 1 273 ? -23.175 1.607 38.683 1.00 97.06 273 GLN A C 1
ATOM 2242 O O . GLN A 1 273 ? -23.520 1.235 39.804 1.00 97.06 273 GLN A O 1
ATOM 2247 N N . GLN A 1 274 ? -23.550 2.785 38.172 1.00 97.19 274 GLN A N 1
ATOM 2248 C CA . GLN A 1 274 ? -24.450 3.688 38.894 1.00 97.19 274 GLN A CA 1
ATOM 2249 C C . GLN A 1 274 ? -25.831 3.064 39.105 1.00 97.19 274 GLN A C 1
ATOM 2251 O O . GLN A 1 274 ? -26.309 3.037 40.235 1.00 97.19 274 GLN A O 1
ATOM 2256 N N . GLN A 1 275 ? -26.436 2.487 38.064 1.00 96.88 275 GLN A N 1
ATOM 2257 C CA . GLN A 1 275 ? -27.749 1.839 38.180 1.00 96.88 275 GLN A CA 1
ATOM 2258 C C . GLN A 1 275 ? -27.730 0.666 39.171 1.00 96.88 275 GLN A C 1
ATOM 2260 O O . GLN A 1 275 ? -28.633 0.528 39.997 1.00 96.88 275 GLN A O 1
ATOM 2265 N N . VAL A 1 276 ? -26.687 -0.171 39.127 1.00 97.81 276 VAL A N 1
ATOM 2266 C CA . VAL A 1 276 ? -26.511 -1.278 40.079 1.00 97.81 276 VAL A CA 1
ATOM 2267 C C . VAL A 1 276 ? -26.365 -0.748 41.503 1.00 97.81 276 VAL A C 1
ATOM 2269 O O . VAL A 1 276 ? -26.979 -1.304 42.416 1.00 97.81 276 VAL A O 1
ATOM 2272 N N . GLN A 1 277 ? -25.602 0.328 41.709 1.00 97.06 277 GLN A N 1
ATOM 2273 C CA . GLN A 1 277 ? -25.446 0.936 43.029 1.00 97.06 277 GLN A CA 1
ATOM 2274 C C . GLN A 1 277 ? -26.771 1.513 43.543 1.00 97.06 277 GLN A C 1
ATOM 2276 O O . GLN A 1 277 ? -27.150 1.239 44.679 1.00 97.06 277 GLN A O 1
ATOM 2281 N N . GLU A 1 278 ? -27.521 2.231 42.706 1.00 97.00 278 GLU A N 1
ATOM 2282 C CA . GLU A 1 278 ? -28.831 2.786 43.066 1.00 97.00 278 GLU A CA 1
ATOM 2283 C C . GLU A 1 278 ? -29.837 1.695 43.449 1.00 97.00 278 GLU A C 1
ATOM 2285 O O . GLU A 1 278 ? -30.513 1.801 44.476 1.00 97.00 278 GLU A O 1
ATOM 2290 N N . ILE A 1 279 ? -29.915 0.614 42.663 1.00 96.31 279 ILE A N 1
ATOM 2291 C CA . ILE A 1 279 ? -30.770 -0.539 42.972 1.00 96.31 279 ILE A CA 1
ATOM 2292 C C . ILE A 1 279 ? -30.332 -1.188 44.287 1.00 96.31 279 ILE A C 1
ATOM 2294 O O . ILE A 1 279 ? -31.176 -1.502 45.127 1.00 96.31 279 ILE A O 1
ATOM 2298 N N . THR A 1 280 ? -29.026 -1.358 44.496 1.00 96.25 280 THR A N 1
ATOM 2299 C CA . THR A 1 280 ? -28.475 -1.945 45.726 1.00 96.25 280 THR A CA 1
ATOM 2300 C C . THR A 1 280 ? -28.831 -1.101 46.951 1.00 96.25 280 THR A C 1
ATOM 2302 O O . THR A 1 280 ? -29.312 -1.636 47.952 1.00 96.25 280 THR A O 1
ATOM 2305 N N . ASP A 1 281 ? -28.691 0.221 46.855 1.00 95.88 281 ASP A N 1
ATOM 2306 C CA . ASP A 1 281 ? -29.039 1.155 47.925 1.00 95.88 281 ASP A CA 1
ATOM 2307 C C . ASP A 1 281 ? -30.552 1.171 48.201 1.00 95.88 281 ASP A C 1
ATOM 2309 O O . ASP A 1 281 ? -30.978 1.224 49.360 1.00 95.88 281 ASP A O 1
ATOM 2313 N N . MET A 1 282 ? -31.390 1.096 47.159 1.00 94.25 282 MET A N 1
ATOM 2314 C CA . MET A 1 282 ? -32.844 0.973 47.312 1.00 94.25 282 MET A CA 1
ATOM 2315 C C . MET A 1 282 ? -33.239 -0.335 47.999 1.00 94.25 282 MET A C 1
ATOM 2317 O O . MET A 1 282 ? -34.069 -0.316 48.911 1.00 94.25 282 MET A O 1
ATOM 2321 N N . LEU A 1 283 ? -32.629 -1.458 47.608 1.00 93.62 283 LEU A N 1
ATOM 2322 C CA . LEU A 1 283 ? -32.857 -2.759 48.238 1.00 93.62 283 LEU A CA 1
ATOM 2323 C C . LEU A 1 283 ? -32.438 -2.746 49.712 1.00 93.62 283 LEU A C 1
ATOM 2325 O O . LEU A 1 283 ? -33.176 -3.250 50.559 1.00 93.62 283 LEU A O 1
ATOM 2329 N N . ALA A 1 284 ? -31.301 -2.128 50.043 1.00 93.44 284 ALA A N 1
ATOM 2330 C CA . ALA A 1 284 ? -30.848 -1.980 51.424 1.00 93.44 284 ALA A CA 1
ATOM 2331 C C . ALA A 1 284 ? -31.847 -1.170 52.271 1.00 93.44 284 ALA A C 1
ATOM 2333 O O . ALA A 1 284 ? -32.240 -1.604 53.357 1.00 93.44 284 ALA A O 1
ATOM 2334 N N . LYS A 1 285 ? -32.328 -0.033 51.748 1.00 92.31 285 LYS A N 1
ATOM 2335 C CA . LYS A 1 285 ? -33.362 0.789 52.404 1.00 92.31 285 LYS A CA 1
ATOM 2336 C C . LYS A 1 285 ? -34.682 0.034 52.576 1.00 92.31 285 LYS A C 1
ATOM 2338 O O . LYS A 1 285 ? -35.321 0.153 53.621 1.00 92.31 285 LYS A O 1
ATOM 2343 N N . TYR A 1 286 ? -35.095 -0.745 51.575 1.00 90.50 286 TYR A N 1
ATOM 2344 C CA . TYR A 1 286 ? -36.304 -1.566 51.649 1.00 90.50 286 TYR A CA 1
ATOM 2345 C C . TYR A 1 286 ? -36.202 -2.614 52.764 1.00 90.50 286 TYR A C 1
ATOM 2347 O O . TYR A 1 286 ? -37.081 -2.666 53.626 1.00 90.50 286 TYR A O 1
ATOM 2355 N N . LYS A 1 287 ? -35.099 -3.375 52.813 1.00 90.19 287 LYS A N 1
ATOM 2356 C CA . LYS A 1 287 ? -34.850 -4.380 53.861 1.00 90.19 287 LYS A CA 1
ATOM 2357 C C . LYS A 1 287 ? -34.859 -3.780 55.264 1.00 90.19 287 LYS A C 1
ATOM 2359 O O . LYS A 1 287 ? -35.455 -4.353 56.169 1.00 90.19 287 LYS A O 1
ATOM 2364 N N . GLN A 1 288 ? -34.259 -2.601 55.447 1.00 88.94 288 GLN A N 1
ATOM 2365 C CA . GLN A 1 288 ? -34.272 -1.911 56.740 1.00 88.94 288 GLN A CA 1
ATOM 2366 C C . GLN A 1 288 ? -35.695 -1.549 57.196 1.00 88.94 288 GLN A C 1
ATOM 2368 O O . GLN A 1 288 ? -35.977 -1.541 58.393 1.00 88.94 288 GLN A O 1
ATOM 2373 N N . ARG A 1 289 ? -36.590 -1.226 56.254 1.00 89.31 289 ARG A N 1
ATOM 2374 C CA . ARG A 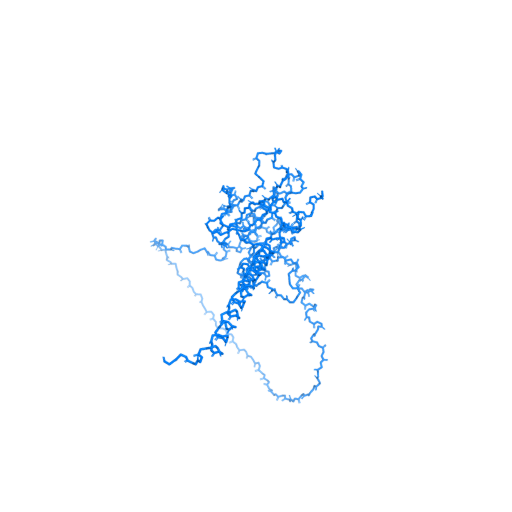1 289 ? -37.942 -0.744 56.555 1.00 89.31 289 ARG A CA 1
ATOM 2375 C C . ARG A 1 289 ? -38.977 -1.859 56.713 1.00 89.31 289 ARG A C 1
ATOM 2377 O O . ARG A 1 289 ? -39.905 -1.684 57.498 1.00 89.31 289 ARG A O 1
ATOM 2384 N N . PHE A 1 290 ? -38.846 -2.955 55.970 1.00 87.38 290 PHE A N 1
ATOM 2385 C CA . PHE A 1 290 ? -39.880 -3.994 55.881 1.00 87.38 290 PHE A CA 1
ATOM 2386 C C . PHE A 1 290 ? -39.409 -5.399 56.296 1.00 87.38 290 PHE A C 1
ATOM 2388 O O . PHE A 1 290 ? -40.240 -6.298 56.375 1.00 87.38 290 PHE A O 1
ATOM 2395 N N . GLY A 1 291 ? -38.124 -5.586 56.621 1.00 74.00 291 GLY A N 1
ATOM 2396 C CA . GLY A 1 291 ? -37.548 -6.902 56.909 1.00 74.00 291 GLY A CA 1
ATOM 2397 C C . GLY A 1 291 ? -37.203 -7.685 55.638 1.00 74.00 291 GLY A C 1
ATOM 2398 O O . GLY A 1 291 ? -37.270 -7.154 54.527 1.00 74.00 291 GLY A O 1
ATOM 2399 N N . ASP A 1 292 ? -36.785 -8.941 55.796 1.00 75.00 292 ASP A N 1
ATOM 2400 C CA . ASP A 1 292 ? -36.531 -9.821 54.653 1.00 75.00 292 ASP A CA 1
ATOM 2401 C C . ASP A 1 292 ? -37.847 -10.225 53.970 1.00 75.00 292 ASP A C 1
ATOM 2403 O O . ASP A 1 292 ? -38.875 -10.410 54.623 1.00 75.00 292 ASP A O 1
ATOM 2407 N N . LEU A 1 293 ? -37.809 -10.367 52.643 1.00 61.84 293 LEU A N 1
ATOM 2408 C CA . LEU A 1 293 ? -38.924 -10.909 51.863 1.00 61.84 293 LEU A CA 1
ATOM 2409 C C . LEU A 1 293 ? -39.115 -12.387 52.244 1.00 61.84 293 LEU A C 1
ATOM 2411 O O . LEU A 1 293 ? -38.326 -13.229 51.815 1.00 61.84 293 LEU A O 1
ATOM 2415 N N . SER A 1 294 ? -40.122 -12.672 53.078 1.00 54.69 294 SER A N 1
ATOM 2416 C CA . SER A 1 294 ? -40.608 -14.026 53.393 1.00 54.69 294 SER A CA 1
ATOM 2417 C C . SER A 1 294 ? -41.451 -14.604 52.267 1.00 54.69 294 SER A C 1
ATOM 2419 O O . SER A 1 294 ? -42.334 -13.848 51.795 1.00 54.69 294 SER A O 1
#

Radius of gyration: 31.68 Å; chains: 1; bounding box: 89×70×95 Å

Foldseek 3Di:
DALVVLLQQQLVQAVQLCCVVCVVPFFKAKDAQAWEAQDDDPVNVVVVVVVVPVVDDDDDDDDDDDDDDDDDDDDDDDDDDDDDDDDDDDDDDDDDPDDPVVVVVLSVVCVVPPPDIDGFRMFMFGRFGHAPDPVGDRHHHCVVRVNGDTQETEDEDRDLPPVVVVVVQLVCLSSVRAKYKYAYPDNQVVDVGDNIWMWGHDPSHTDTDDDPQDQDVVVQWTKHWDFDADPNDTDIGIFIAGPVGHGRDGPVRVVVVVVVVVVVVVVVVVVVVVVVVVVVVVVVVVCVVPNDDD